Protein AF-A0A260AWU9-F1 (afdb_monomer)

Sequence (289 aa):
MPAGPSDSARSTTEAWESGDHWNIGDRAVWVAQTGHRLIEFEVTIASPDNGTVLSGSLSGGNEREPFELPGRFGNVRHTGSEQRYCLPCARSLHELRTQTRRWTDLHWGGWSPRAHRKHALLQASIEWQRVIGGFRGTFTRAADVPDWLRQVTAGALIRSYSDSLRVARIEEPIDWPTMFTDHPGDLRIVVDKSLDTDGDLWSRITKAYNAIGDSGIAAHLTVDLEVTADGELVLNPYAVGSAELDTTTDDPEYYLQLDPRHAALIDHVTATLSTGPLQPAGFWPVTSQ

Solvent-accessible surface area (backbone atoms only — not comparable to full-atom values): 16725 Å² total; per-residue (Å²): 136,82,81,75,89,70,93,68,94,75,95,65,84,52,72,53,61,40,54,88,67,52,52,69,69,40,54,26,31,40,53,46,75,59,76,63,39,80,45,73,41,49,29,29,33,64,34,50,93,69,24,26,27,26,51,57,58,88,73,93,54,96,72,57,63,75,45,70,39,87,73,39,34,72,49,40,32,55,50,79,43,100,88,60,73,50,63,69,34,48,49,50,53,50,48,51,53,48,51,37,47,51,50,24,47,64,54,60,58,60,36,36,74,58,13,55,50,49,39,53,53,47,54,71,23,39,55,75,44,84,52,93,96,47,42,30,19,26,58,40,95,84,29,98,62,58,71,65,60,38,59,79,35,50,61,38,27,29,73,58,92,60,77,58,54,50,61,25,35,33,77,50,79,56,67,54,67,58,51,50,67,77,42,72,81,78,58,50,76,46,68,62,66,92,52,33,83,82,76,50,53,68,60,53,53,46,49,34,36,48,35,37,40,75,62,74,43,65,41,29,47,32,33,33,36,30,36,40,52,87,36,48,69,30,40,28,76,54,28,40,33,39,82,79,49,61,90,84,54,104,53,95,69,47,52,59,62,42,44,60,79,41,57,71,56,48,54,51,52,32,54,54,47,72,73,46,75,82,72,97,76,78,90,78,79,84,74,87,126

Structure (mmCIF, N/CA/C/O backbone):
data_AF-A0A260AWU9-F1
#
_entry.id   AF-A0A260AWU9-F1
#
loop_
_atom_site.group_PDB
_atom_site.id
_atom_site.type_symbol
_atom_site.label_atom_id
_atom_site.label_alt_id
_atom_site.label_comp_id
_atom_site.label_asym_id
_atom_site.label_entity_id
_atom_site.label_seq_id
_atom_site.pdbx_PDB_ins_code
_atom_site.Cartn_x
_atom_site.Cartn_y
_atom_site.Cartn_z
_atom_site.occupancy
_atom_site.B_iso_or_equiv
_atom_site.auth_seq_id
_atom_site.auth_comp_id
_atom_site.auth_asym_id
_atom_site.auth_atom_id
_atom_site.pdbx_PDB_model_num
ATOM 1 N N . MET A 1 1 ? 30.823 3.809 12.201 1.00 26.22 1 MET A N 1
ATOM 2 C CA . MET A 1 1 ? 29.979 4.303 11.097 1.00 26.22 1 MET A CA 1
ATOM 3 C C . MET A 1 1 ? 30.882 4.606 9.913 1.00 26.22 1 MET A C 1
ATOM 5 O O . MET A 1 1 ? 31.765 5.439 10.086 1.00 26.22 1 MET A O 1
ATOM 9 N N . PRO A 1 2 ? 30.757 3.930 8.764 1.00 23.11 2 PRO A N 1
ATOM 10 C CA . PRO A 1 2 ? 31.323 4.433 7.525 1.00 23.11 2 PRO A CA 1
ATOM 11 C C . PRO A 1 2 ? 30.278 5.286 6.795 1.00 23.11 2 PRO A C 1
ATOM 13 O O . PRO A 1 2 ? 29.102 4.937 6.743 1.00 23.11 2 PRO A O 1
ATOM 16 N N . ALA A 1 3 ? 30.739 6.429 6.298 1.00 23.66 3 ALA A N 1
ATOM 17 C CA . ALA A 1 3 ? 29.968 7.443 5.598 1.00 23.66 3 ALA A CA 1
ATOM 18 C C . ALA A 1 3 ? 29.275 6.891 4.341 1.00 23.66 3 ALA A C 1
ATOM 20 O O . ALA A 1 3 ? 29.851 6.081 3.612 1.00 23.66 3 ALA A O 1
ATOM 21 N N . GLY A 1 4 ? 28.049 7.361 4.089 1.00 23.98 4 GLY A N 1
ATOM 22 C CA . GLY A 1 4 ? 27.370 7.166 2.810 1.00 23.98 4 GLY A CA 1
ATOM 23 C C . GLY A 1 4 ? 28.165 7.817 1.672 1.00 23.98 4 GLY A C 1
ATOM 24 O O . GLY A 1 4 ? 28.902 8.777 1.917 1.00 23.98 4 GLY A O 1
ATOM 25 N N . PRO A 1 5 ? 28.075 7.295 0.438 1.00 25.98 5 PRO A N 1
ATOM 26 C CA . PRO A 1 5 ? 28.794 7.881 -0.678 1.00 25.98 5 PRO A CA 1
ATOM 27 C C . PRO A 1 5 ? 28.235 9.279 -0.951 1.00 25.98 5 PRO A C 1
ATOM 29 O O . PRO A 1 5 ? 27.057 9.452 -1.248 1.00 25.98 5 PRO A O 1
ATOM 32 N N . SER A 1 6 ? 29.119 10.259 -0.794 1.00 28.12 6 SER A N 1
ATOM 33 C CA . SER A 1 6 ? 28.901 11.674 -1.040 1.00 28.12 6 SER A CA 1
ATOM 34 C C . SER A 1 6 ? 28.568 11.955 -2.500 1.00 28.12 6 SER A C 1
ATOM 36 O O . SER A 1 6 ? 29.221 11.413 -3.400 1.00 28.12 6 SER A O 1
ATOM 38 N N . ASP A 1 7 ? 27.654 12.904 -2.698 1.00 32.91 7 ASP A N 1
ATOM 39 C CA . ASP A 1 7 ? 27.463 13.651 -3.935 1.00 32.91 7 ASP A CA 1
ATOM 40 C C . ASP A 1 7 ? 28.801 13.992 -4.591 1.00 32.91 7 ASP A C 1
ATOM 42 O O . ASP A 1 7 ? 29.633 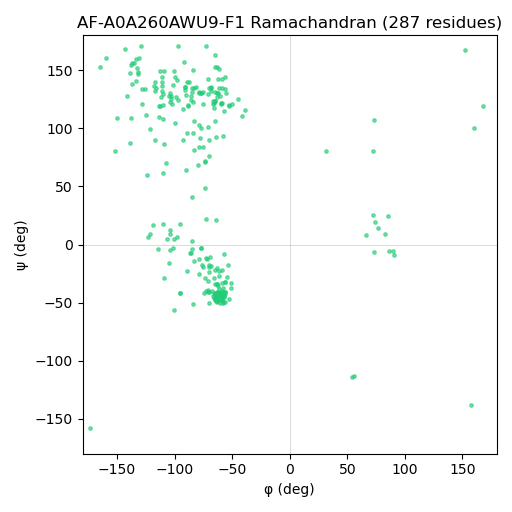14.730 -4.063 1.00 32.91 7 ASP A O 1
ATOM 46 N N . SER A 1 8 ? 29.005 13.427 -5.773 1.00 26.11 8 SER A N 1
ATOM 47 C CA . SER A 1 8 ? 30.024 13.860 -6.714 1.00 26.11 8 SER A CA 1
ATOM 48 C C . SER A 1 8 ? 29.299 14.153 -8.014 1.00 26.11 8 SER A C 1
ATOM 50 O O . SER A 1 8 ? 28.770 13.243 -8.652 1.00 26.11 8 SER A O 1
ATOM 52 N N . ALA A 1 9 ? 29.257 15.433 -8.373 1.00 33.09 9 ALA A N 1
ATOM 53 C CA . ALA A 1 9 ? 28.733 15.942 -9.630 1.00 33.09 9 ALA A CA 1
ATOM 54 C C . ALA A 1 9 ? 29.162 15.056 -10.816 1.00 33.09 9 ALA A C 1
ATOM 56 O O . ALA A 1 9 ? 30.335 15.011 -11.189 1.00 33.09 9 ALA A O 1
ATOM 57 N N . ARG A 1 10 ? 28.199 14.346 -11.412 1.00 27.00 10 ARG A N 1
ATOM 58 C CA . ARG A 1 10 ? 28.379 13.549 -12.628 1.00 27.00 10 ARG A CA 1
ATOM 59 C C . ARG A 1 10 ? 27.653 14.248 -13.774 1.00 27.00 10 ARG A C 1
ATOM 61 O O . ARG A 1 10 ? 26.508 13.938 -14.074 1.00 27.00 10 ARG A O 1
ATOM 68 N N . SER A 1 11 ? 28.316 15.195 -14.439 1.00 34.97 11 SER A N 1
ATOM 69 C CA . SER A 1 11 ? 27.914 15.562 -15.801 1.00 34.97 11 SER A CA 1
ATOM 70 C C . SER A 1 11 ? 28.454 14.496 -16.759 1.00 34.97 11 SER A C 1
ATOM 72 O O . SER A 1 11 ? 29.542 14.624 -17.318 1.00 34.97 11 SER A O 1
ATOM 74 N N . THR A 1 12 ? 27.722 13.398 -16.902 1.00 36.25 12 THR A N 1
ATOM 75 C CA . THR A 1 12 ? 27.932 12.426 -17.978 1.00 36.25 12 THR A CA 1
ATOM 76 C C . THR A 1 12 ? 26.557 12.010 -18.464 1.00 36.25 12 THR A C 1
ATOM 78 O O . THR A 1 12 ? 25.999 11.056 -17.932 1.00 36.25 12 THR A O 1
ATOM 81 N N . THR A 1 13 ? 25.990 12.757 -19.411 1.00 55.31 13 THR A N 1
ATOM 82 C CA . THR A 1 13 ? 24.792 12.336 -20.146 1.00 55.31 13 THR A CA 1
ATOM 83 C C . THR A 1 13 ? 25.060 10.925 -20.659 1.00 55.31 13 THR A C 1
ATOM 85 O O . THR A 1 13 ? 26.092 10.680 -21.297 1.00 55.31 13 THR A O 1
ATOM 88 N N . GLU A 1 14 ? 24.228 9.969 -20.270 1.00 69.44 14 GLU A N 1
ATOM 89 C CA . GLU A 1 14 ? 24.483 8.565 -20.571 1.00 69.44 14 GLU A CA 1
ATOM 90 C C . GLU A 1 14 ? 24.424 8.348 -22.093 1.00 69.44 14 GLU A C 1
ATOM 92 O O . GLU A 1 14 ? 23.765 9.094 -22.815 1.00 69.44 14 GLU A O 1
ATOM 97 N N . ALA A 1 15 ? 25.133 7.345 -22.629 1.00 64.06 15 ALA A N 1
ATOM 98 C CA . ALA A 1 15 ? 25.322 7.226 -24.083 1.00 64.06 15 ALA A CA 1
ATOM 99 C C . ALA A 1 15 ? 23.998 7.172 -24.875 1.00 64.06 15 ALA A C 1
ATOM 101 O O . ALA A 1 15 ? 23.940 7.686 -25.984 1.00 64.06 15 ALA A O 1
ATOM 102 N N . TRP A 1 16 ? 22.944 6.598 -24.291 1.00 74.25 16 TRP A N 1
ATOM 103 C CA . TRP A 1 16 ? 21.592 6.488 -24.855 1.00 74.25 16 TRP A CA 1
ATOM 104 C C . TRP A 1 16 ? 20.749 7.763 -24.754 1.00 74.25 16 TRP A C 1
ATOM 106 O O . TRP A 1 16 ? 19.703 7.841 -25.390 1.00 74.25 16 TRP A O 1
ATOM 116 N N . GLU A 1 17 ? 21.167 8.760 -23.982 1.00 71.00 17 GLU A N 1
ATOM 117 C CA . GLU A 1 17 ? 20.478 10.052 -23.892 1.00 71.00 17 GLU A CA 1
ATOM 118 C C . GLU A 1 17 ? 20.887 11.002 -25.026 1.00 71.00 17 GLU A C 1
ATOM 120 O O . GLU A 1 17 ? 20.209 11.996 -25.287 1.00 71.00 17 GLU A O 1
ATOM 125 N N . SER A 1 18 ? 21.974 10.683 -25.735 1.00 71.25 18 SER A N 1
ATOM 126 C CA . SER A 1 18 ? 22.392 11.415 -26.928 1.00 71.25 18 SER A CA 1
ATOM 127 C C . SER A 1 18 ? 21.541 11.029 -28.141 1.00 71.25 18 SER A C 1
ATOM 129 O O . SER A 1 18 ? 21.405 9.847 -28.458 1.00 71.25 18 SER A O 1
ATOM 131 N N . GLY A 1 19 ? 21.016 12.023 -28.865 1.00 65.56 19 GLY A N 1
ATOM 132 C CA . GLY A 1 19 ? 20.285 11.802 -30.121 1.00 65.56 19 GLY A CA 1
ATOM 133 C C . GLY A 1 19 ? 21.127 11.080 -31.181 1.00 65.56 19 GLY A C 1
ATOM 134 O O . GLY A 1 19 ? 20.613 10.213 -31.880 1.00 65.56 19 GLY A O 1
ATOM 135 N N . ASP A 1 20 ? 22.439 11.332 -31.201 1.00 77.56 20 ASP A N 1
ATOM 136 C CA . ASP A 1 20 ? 23.393 10.716 -32.137 1.00 77.56 20 ASP A CA 1
ATOM 137 C C . ASP A 1 20 ? 23.626 9.218 -31.874 1.00 77.56 20 ASP A C 1
ATOM 139 O O . ASP A 1 20 ? 24.258 8.519 -32.669 1.00 77.56 20 ASP A O 1
ATOM 143 N N . HIS A 1 21 ? 23.137 8.705 -30.741 1.00 81.81 21 HIS A N 1
ATOM 144 C CA . HIS A 1 21 ? 23.213 7.288 -30.406 1.00 81.81 21 HIS A CA 1
ATOM 145 C C . HIS A 1 21 ? 22.211 6.435 -31.191 1.00 81.81 21 HIS A C 1
ATOM 147 O O . HIS A 1 21 ? 22.387 5.219 -31.293 1.00 81.81 21 HIS A O 1
ATOM 153 N N . TRP A 1 22 ? 21.170 7.060 -31.742 1.00 85.81 22 TRP A N 1
ATOM 154 C CA . TRP A 1 22 ? 20.017 6.381 -32.315 1.00 85.81 22 TRP A CA 1
ATOM 155 C C . TRP A 1 22 ? 19.874 6.676 -33.799 1.00 85.81 22 TRP A C 1
ATOM 157 O O . TRP A 1 22 ? 19.949 7.819 -34.236 1.00 85.81 22 TRP A O 1
ATOM 167 N N . ASN A 1 23 ? 19.588 5.638 -34.580 1.00 87.25 23 ASN A N 1
ATOM 168 C CA . ASN A 1 23 ? 19.182 5.782 -35.972 1.00 87.25 23 ASN A CA 1
ATOM 169 C C . ASN A 1 23 ? 17.730 5.345 -36.145 1.00 87.25 23 ASN A C 1
ATOM 171 O O . ASN A 1 23 ? 17.254 4.431 -35.470 1.00 87.25 23 ASN A O 1
ATOM 175 N N . ILE A 1 24 ? 17.039 5.961 -37.104 1.00 88.00 24 ILE A N 1
ATOM 176 C CA . ILE A 1 24 ? 15.727 5.485 -37.550 1.00 88.00 24 ILE A CA 1
ATOM 177 C C . ILE A 1 24 ? 15.855 4.014 -37.971 1.00 88.00 24 ILE A C 1
ATOM 179 O O . ILE A 1 24 ? 16.741 3.654 -38.747 1.00 88.00 24 ILE A O 1
ATOM 183 N N . GLY A 1 25 ? 14.963 3.168 -37.459 1.00 84.50 25 GLY A N 1
ATOM 184 C CA . GLY A 1 25 ? 14.950 1.729 -37.711 1.00 84.50 25 GLY A CA 1
ATOM 185 C C . GLY A 1 25 ? 15.767 0.890 -36.725 1.00 84.50 25 GLY A C 1
ATOM 186 O O . GLY A 1 25 ? 15.686 -0.339 -36.793 1.00 84.50 25 GLY A O 1
ATOM 187 N N . ASP A 1 26 ? 16.507 1.503 -35.794 1.00 85.75 26 ASP A N 1
ATOM 188 C CA . ASP A 1 26 ? 17.221 0.757 -34.755 1.00 85.75 26 ASP A CA 1
ATOM 189 C C . ASP A 1 26 ? 16.239 -0.072 -33.912 1.00 85.75 26 ASP A C 1
ATOM 191 O O . ASP A 1 26 ? 15.191 0.414 -33.478 1.00 85.75 26 ASP A O 1
ATOM 195 N N . ARG A 1 27 ? 16.594 -1.339 -33.665 1.00 86.19 27 ARG A N 1
ATOM 196 C CA . ARG A 1 27 ? 15.865 -2.223 -32.748 1.00 86.19 27 ARG A CA 1
ATOM 197 C C . ARG A 1 27 ? 16.360 -2.034 -31.323 1.00 86.19 27 ARG A C 1
ATOM 199 O O . ARG A 1 27 ? 17.560 -2.131 -31.046 1.00 86.19 27 ARG A O 1
ATOM 206 N N . ALA A 1 28 ? 15.424 -1.802 -30.419 1.00 86.31 28 ALA A N 1
ATOM 207 C CA . ALA A 1 28 ? 15.705 -1.533 -29.025 1.00 86.31 28 ALA A CA 1
ATOM 208 C C . ALA A 1 28 ? 14.655 -2.169 -28.111 1.00 86.31 28 ALA A C 1
ATOM 210 O O . ALA A 1 28 ? 13.616 -2.652 -28.557 1.00 86.31 28 ALA A O 1
ATOM 211 N N . VAL A 1 29 ? 14.953 -2.177 -26.820 1.00 86.06 29 VAL A N 1
ATOM 212 C CA . VAL A 1 29 ? 13.987 -2.435 -25.758 1.00 86.06 29 VAL A CA 1
ATOM 213 C C . VAL A 1 29 ? 13.751 -1.142 -25.005 1.00 86.06 29 VAL A C 1
ATOM 215 O O . VAL A 1 29 ? 14.701 -0.479 -24.583 1.00 86.06 29 VAL A O 1
ATOM 218 N N . TRP A 1 30 ? 12.483 -0.790 -24.839 1.00 84.81 30 TRP A N 1
ATOM 219 C CA . TRP A 1 30 ? 12.062 0.174 -23.840 1.00 84.81 30 TRP A CA 1
ATOM 220 C C . TRP A 1 30 ? 11.858 -0.562 -22.520 1.00 84.81 30 TRP A C 1
ATOM 222 O O . TRP A 1 30 ? 11.134 -1.556 -22.446 1.00 84.81 30 TRP A O 1
ATOM 232 N N . VAL A 1 31 ? 12.542 -0.090 -21.489 1.00 81.19 31 VAL A N 1
ATOM 233 C CA . VAL A 1 31 ? 12.583 -0.720 -20.179 1.00 81.19 31 VAL A CA 1
ATOM 234 C C . VAL A 1 31 ? 11.670 0.045 -19.230 1.00 81.19 31 VAL A C 1
ATOM 236 O O . VAL A 1 31 ? 11.873 1.230 -18.981 1.00 81.19 31 VAL A O 1
ATOM 239 N N . ALA A 1 32 ? 10.679 -0.639 -18.670 1.00 74.56 32 ALA A N 1
ATOM 240 C CA . ALA A 1 32 ? 9.849 -0.116 -17.597 1.00 74.56 32 ALA A CA 1
ATOM 241 C C . ALA A 1 32 ? 10.130 -0.906 -16.319 1.00 74.56 32 ALA A C 1
ATOM 243 O O . ALA A 1 32 ? 9.912 -2.119 -16.265 1.00 74.56 32 ALA A O 1
ATOM 244 N N . GLN A 1 33 ? 10.604 -0.225 -15.279 1.00 65.69 33 GLN A N 1
ATOM 245 C CA . GLN A 1 33 ? 10.699 -0.824 -13.955 1.00 65.69 33 GLN A CA 1
ATOM 246 C C . GLN A 1 33 ? 9.380 -0.600 -13.212 1.00 65.69 33 GLN A C 1
ATOM 248 O O . GLN A 1 33 ? 8.966 0.532 -12.984 1.00 65.69 33 GLN A O 1
ATOM 253 N N . THR A 1 34 ? 8.714 -1.692 -12.848 1.00 60.56 34 THR A N 1
ATOM 254 C CA . THR A 1 34 ? 7.493 -1.684 -12.031 1.00 60.56 34 THR A CA 1
ATOM 255 C C . THR A 1 34 ? 7.798 -2.415 -10.735 1.00 60.56 34 THR A C 1
ATOM 257 O O . THR A 1 34 ? 7.719 -3.644 -10.654 1.00 60.56 34 THR A O 1
ATOM 260 N N . GLY A 1 35 ? 8.257 -1.655 -9.744 1.00 61.06 35 GLY A N 1
ATOM 261 C CA . GLY A 1 35 ? 8.707 -2.204 -8.473 1.00 61.06 35 GLY A CA 1
ATOM 262 C C . GLY A 1 35 ? 9.803 -3.259 -8.635 1.00 61.06 35 GLY A C 1
ATOM 263 O O . GLY A 1 35 ? 10.899 -2.980 -9.131 1.00 61.06 35 GLY A O 1
ATOM 264 N N . HIS A 1 36 ? 9.461 -4.506 -8.300 1.00 59.69 36 HIS A N 1
ATOM 265 C CA . HIS A 1 36 ? 10.331 -5.685 -8.393 1.00 59.69 36 HIS A CA 1
ATOM 266 C C . HIS A 1 36 ? 10.508 -6.261 -9.806 1.00 59.69 36 HIS A C 1
ATOM 268 O O . HIS A 1 36 ? 11.221 -7.250 -9.980 1.00 59.69 36 HIS A O 1
ATOM 274 N N . ARG A 1 37 ? 9.840 -5.716 -10.828 1.00 62.25 37 ARG A N 1
ATOM 275 C CA . ARG A 1 37 ? 9.895 -6.263 -12.189 1.00 62.25 37 ARG A CA 1
ATOM 276 C C . ARG A 1 37 ? 10.519 -5.289 -13.161 1.00 62.25 37 ARG A C 1
ATOM 278 O O . ARG A 1 37 ? 10.142 -4.124 -13.227 1.00 62.25 37 ARG A O 1
ATOM 285 N N . LEU A 1 38 ? 11.409 -5.830 -13.980 1.00 76.06 38 LEU A N 1
ATOM 286 C CA . LEU A 1 38 ? 11.852 -5.200 -15.207 1.00 76.06 38 LEU A CA 1
ATOM 287 C C . LEU A 1 38 ? 10.957 -5.723 -16.328 1.00 76.06 38 LEU A C 1
ATOM 289 O O . LEU A 1 38 ? 10.930 -6.929 -16.582 1.00 76.06 38 LEU A O 1
ATOM 293 N N . ILE A 1 39 ? 10.200 -4.837 -16.960 1.00 77.06 39 ILE A N 1
ATOM 294 C CA . ILE A 1 39 ? 9.414 -5.148 -18.148 1.00 77.06 39 ILE A CA 1
ATOM 295 C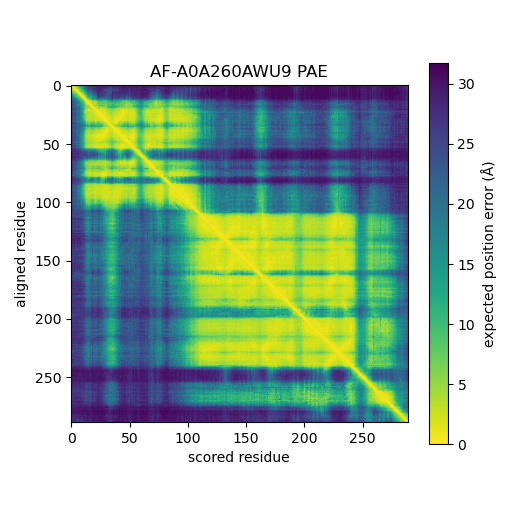 C . ILE A 1 39 ? 10.167 -4.570 -19.340 1.00 77.06 39 ILE A C 1
ATOM 297 O O . ILE A 1 39 ? 10.550 -3.403 -19.335 1.00 77.06 39 ILE A O 1
ATOM 301 N N . GLU A 1 40 ? 10.398 -5.399 -20.349 1.00 83.69 40 GLU A N 1
ATOM 302 C CA . GLU A 1 40 ? 11.085 -5.007 -21.574 1.00 83.69 40 GLU A CA 1
ATOM 303 C C . GLU A 1 40 ? 10.088 -5.073 -22.729 1.00 83.69 40 GLU A C 1
ATOM 305 O O . GLU A 1 40 ? 9.533 -6.133 -23.021 1.00 83.69 40 GLU A O 1
ATOM 310 N N . PHE A 1 41 ? 9.854 -3.936 -23.376 1.00 80.81 41 PHE A N 1
ATOM 311 C CA . PHE A 1 41 ? 9.021 -3.830 -24.566 1.00 80.81 41 PHE A CA 1
ATOM 312 C C . PHE A 1 41 ? 9.919 -3.688 -25.784 1.00 80.81 41 PHE A C 1
ATOM 314 O O . PHE A 1 41 ? 10.717 -2.754 -25.854 1.00 80.81 41 PHE A O 1
ATOM 321 N N . GLU A 1 42 ? 9.792 -4.584 -26.760 1.00 85.81 42 GLU A N 1
ATOM 322 C CA . GLU A 1 42 ? 10.491 -4.403 -28.029 1.00 85.81 42 GLU A CA 1
ATOM 323 C C . GLU A 1 42 ? 9.953 -3.166 -28.747 1.00 85.81 42 GLU A C 1
ATOM 325 O O . GLU A 1 42 ? 8.742 -2.988 -28.905 1.00 85.81 42 GLU A O 1
ATOM 330 N N . VAL A 1 43 ? 10.862 -2.310 -29.199 1.00 84.50 43 VAL A N 1
ATOM 331 C CA . VAL A 1 43 ? 10.541 -1.087 -29.928 1.00 84.50 43 VAL A CA 1
ATOM 332 C C . VAL A 1 43 ? 11.481 -0.906 -31.115 1.00 84.50 43 VAL A C 1
ATOM 334 O O . VAL A 1 43 ? 12.594 -1.434 -31.161 1.00 84.50 43 VAL A O 1
ATOM 337 N N . THR A 1 44 ? 11.025 -0.158 -32.114 1.00 88.12 44 THR A N 1
ATOM 338 C CA . THR A 1 44 ? 11.862 0.310 -33.226 1.00 88.12 44 THR A CA 1
ATOM 339 C C . THR A 1 44 ? 11.907 1.830 -33.208 1.00 88.12 44 THR A C 1
ATOM 341 O O . THR A 1 44 ? 10.857 2.459 -33.110 1.00 88.12 44 THR A O 1
ATOM 344 N N . ILE A 1 45 ? 13.088 2.433 -33.314 1.00 86.94 45 ILE A N 1
ATOM 345 C CA . ILE A 1 45 ? 13.217 3.895 -33.319 1.00 86.94 45 ILE A CA 1
ATOM 346 C C . ILE A 1 45 ? 12.569 4.468 -34.585 1.00 86.94 45 ILE A C 1
ATOM 348 O O . ILE A 1 45 ? 12.962 4.118 -35.697 1.00 86.94 45 ILE A O 1
ATOM 352 N N . ALA A 1 46 ? 11.576 5.343 -34.420 1.00 87.12 46 ALA A N 1
ATOM 353 C CA . ALA A 1 46 ? 10.880 6.005 -35.524 1.00 87.12 46 ALA A CA 1
ATOM 354 C C . ALA A 1 46 ? 11.475 7.387 -35.811 1.00 87.12 46 ALA A C 1
ATOM 356 O O . ALA A 1 46 ? 11.659 7.752 -36.969 1.00 87.12 46 ALA A O 1
ATOM 357 N N . SER A 1 47 ? 11.786 8.143 -34.755 1.00 87.00 47 SER A N 1
ATOM 358 C CA . SER A 1 47 ? 12.373 9.479 -34.850 1.00 87.00 47 SER A CA 1
ATOM 359 C C . SER A 1 47 ? 13.249 9.764 -33.622 1.00 87.00 47 SER A C 1
ATOM 361 O O . SER A 1 47 ? 12.720 9.935 -32.518 1.00 87.00 47 SER A O 1
ATOM 363 N N . PRO A 1 48 ? 14.585 9.805 -33.790 1.00 83.56 48 PRO A N 1
ATOM 364 C CA . PRO A 1 48 ? 15.523 10.151 -32.726 1.00 83.56 48 PRO A CA 1
ATOM 365 C C . PRO A 1 48 ? 15.288 11.534 -32.104 1.00 83.56 48 PRO A C 1
ATOM 367 O O . PRO A 1 48 ? 15.389 11.696 -30.888 1.00 83.56 48 PRO A O 1
ATOM 370 N N . ASP A 1 49 ? 14.915 12.520 -32.921 1.00 81.56 49 ASP A N 1
ATOM 371 C CA . ASP A 1 49 ? 14.885 13.938 -32.531 1.00 81.56 49 ASP A CA 1
ATOM 372 C C . ASP A 1 49 ? 13.852 14.260 -31.450 1.00 81.56 49 ASP A C 1
ATOM 374 O O . ASP A 1 49 ? 14.041 15.184 -30.652 1.00 81.56 49 ASP A O 1
ATOM 378 N N . ASN A 1 50 ? 12.769 13.487 -31.410 1.00 80.38 50 ASN A N 1
ATOM 379 C CA . ASN A 1 50 ? 11.660 13.650 -30.477 1.00 80.38 50 ASN A CA 1
ATOM 380 C C . ASN A 1 50 ? 11.385 12.388 -29.645 1.00 80.38 50 ASN A C 1
ATOM 382 O O . ASN A 1 50 ? 10.418 12.367 -28.902 1.00 80.38 50 ASN A O 1
ATOM 386 N N . GLY A 1 51 ? 12.213 11.341 -29.733 1.00 77.88 51 GLY A N 1
ATOM 387 C CA . GLY A 1 51 ? 12.020 10.133 -28.923 1.00 77.88 51 GLY A CA 1
ATOM 388 C C . GLY A 1 51 ? 10.831 9.262 -29.346 1.00 77.88 51 GLY A C 1
ATOM 389 O O . GLY A 1 51 ? 10.285 8.535 -28.515 1.00 77.88 51 GLY A O 1
ATOM 390 N N . THR A 1 52 ? 10.411 9.323 -30.615 1.00 85.19 52 THR A N 1
ATOM 391 C CA . THR A 1 52 ? 9.295 8.504 -31.119 1.00 85.19 52 THR A CA 1
ATOM 392 C C . THR A 1 52 ? 9.760 7.094 -31.452 1.00 85.19 52 THR A C 1
ATOM 394 O O . THR A 1 52 ? 10.772 6.901 -32.139 1.00 85.19 52 THR A O 1
ATOM 397 N N . VAL A 1 53 ? 8.974 6.100 -31.045 1.00 85.06 53 VAL A N 1
ATOM 398 C CA . VAL A 1 53 ? 9.217 4.685 -31.333 1.00 85.06 53 VAL A CA 1
ATOM 399 C C . VAL A 1 53 ? 7.965 3.990 -31.868 1.00 85.06 53 VAL A C 1
ATOM 401 O O . VAL A 1 53 ? 6.844 4.451 -31.687 1.00 85.06 53 VAL A O 1
ATOM 404 N N . LEU A 1 54 ? 8.168 2.856 -32.532 1.00 84.56 54 LEU A N 1
ATOM 405 C CA . LEU A 1 54 ? 7.133 1.929 -32.978 1.00 84.56 54 LEU A CA 1
ATOM 406 C C . LEU A 1 54 ? 7.111 0.723 -32.031 1.00 84.56 54 LEU A C 1
ATOM 408 O O . LEU A 1 54 ? 8.147 0.075 -31.860 1.00 84.56 54 LEU A O 1
ATOM 412 N N . SER A 1 55 ? 5.956 0.391 -31.448 1.00 73.00 55 SER A N 1
ATOM 413 C CA . SER A 1 55 ? 5.819 -0.793 -30.583 1.00 73.00 55 SER A CA 1
ATOM 414 C C . SER A 1 55 ? 5.955 -2.100 -31.376 1.00 73.00 55 SER A C 1
ATOM 416 O O . SER A 1 55 ? 5.367 -2.267 -32.450 1.00 73.00 55 SER A O 1
ATOM 418 N N . GLY A 1 56 ? 6.710 -3.058 -30.841 1.00 60.03 56 GLY A N 1
ATOM 419 C CA . GLY A 1 56 ? 6.706 -4.447 -31.282 1.00 60.03 56 GLY A CA 1
ATOM 420 C C . GLY A 1 56 ? 5.486 -5.177 -30.726 1.00 60.03 56 GLY A C 1
ATOM 421 O O . GLY A 1 56 ? 5.547 -5.702 -29.625 1.00 60.03 56 GLY A O 1
ATOM 422 N N . SER A 1 57 ? 4.386 -5.182 -31.489 1.00 50.91 57 SER A N 1
ATOM 423 C CA . SER A 1 57 ? 3.157 -5.972 -31.282 1.00 50.91 57 SER A CA 1
ATOM 424 C C . SER A 1 57 ? 2.816 -6.268 -29.812 1.00 50.91 57 SER A C 1
ATOM 426 O O . SER A 1 57 ? 3.013 -7.372 -29.301 1.00 50.91 57 SER A O 1
ATOM 428 N N . LEU A 1 58 ? 2.224 -5.286 -29.134 1.00 44.88 58 LEU A N 1
ATOM 429 C CA . LEU A 1 58 ? 1.419 -5.553 -27.949 1.00 44.88 58 LEU A CA 1
ATOM 430 C C . LEU A 1 58 ? 0.135 -6.262 -28.413 1.00 44.88 58 LEU A C 1
ATOM 432 O O . LEU A 1 58 ? -0.866 -5.626 -28.710 1.00 44.88 58 LEU A O 1
ATOM 436 N N . SER A 1 59 ? 0.166 -7.594 -28.471 1.00 36.03 59 SER A N 1
ATOM 437 C CA . SER A 1 59 ? -1.004 -8.459 -28.708 1.00 36.03 59 SER A CA 1
ATOM 438 C C . SER A 1 59 ? -1.574 -8.445 -30.140 1.00 36.03 59 SER A C 1
ATOM 440 O O . SER A 1 59 ? -2.605 -7.843 -30.411 1.00 36.03 59 SER A O 1
ATOM 442 N N . GLY A 1 60 ? -0.959 -9.195 -31.062 1.00 33.97 60 GLY A N 1
ATOM 443 C CA . GLY A 1 60 ? -1.659 -9.795 -32.216 1.00 33.97 60 GLY A CA 1
ATOM 444 C C . GLY A 1 60 ? -2.235 -8.861 -33.294 1.00 33.97 60 GLY A C 1
ATOM 445 O O . GLY A 1 60 ? -2.937 -9.345 -34.179 1.00 33.97 60 GLY A O 1
ATOM 446 N N . GLY A 1 61 ? -1.949 -7.558 -33.251 1.00 36.22 61 GLY A N 1
ATOM 447 C CA . GLY A 1 61 ? -2.298 -6.585 -34.292 1.00 36.22 61 GLY A CA 1
ATOM 448 C C . GLY A 1 61 ? -1.121 -6.275 -35.224 1.00 36.22 61 GLY A C 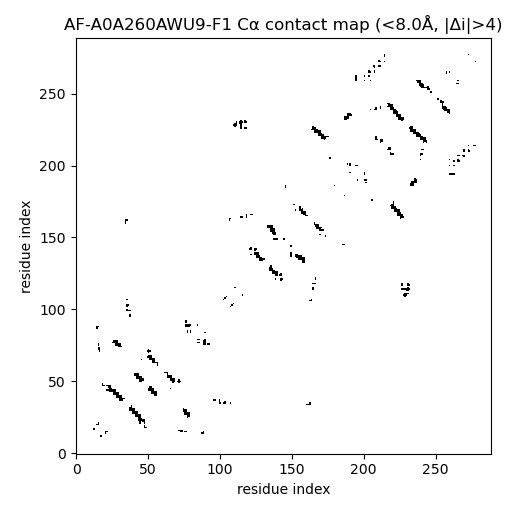1
ATOM 449 O O . GLY A 1 61 ? 0.031 -6.226 -34.787 1.00 36.22 61 GLY A O 1
ATOM 450 N N . ASN A 1 62 ? -1.420 -6.058 -36.510 1.00 43.94 62 ASN A N 1
ATOM 451 C CA . ASN A 1 62 ? -0.447 -5.786 -37.580 1.00 43.94 62 ASN A CA 1
ATOM 452 C C . ASN A 1 62 ? -0.030 -4.308 -37.701 1.00 43.94 62 ASN A C 1
ATOM 454 O O . ASN A 1 62 ? 0.747 -3.974 -38.593 1.00 43.94 62 ASN A O 1
ATOM 458 N N . GLU A 1 63 ? -0.509 -3.423 -36.827 1.00 49.41 63 GLU A N 1
ATOM 459 C CA . GLU A 1 63 ? -0.211 -1.993 -36.909 1.00 49.41 63 GLU A CA 1
ATOM 460 C C . GLU A 1 63 ? 0.701 -1.573 -35.757 1.00 49.41 63 GLU A C 1
ATOM 462 O O . GLU A 1 63 ? 0.398 -1.758 -34.579 1.00 49.41 63 GLU A O 1
ATOM 467 N N . ARG A 1 64 ? 1.879 -1.056 -36.121 1.00 66.94 64 ARG A N 1
ATOM 468 C CA . ARG A 1 64 ? 2.838 -0.466 -35.190 1.00 66.94 64 ARG A CA 1
ATOM 469 C C . ARG A 1 64 ? 2.561 1.027 -35.128 1.00 66.94 64 ARG A C 1
ATOM 471 O O . ARG A 1 64 ? 3.099 1.776 -35.941 1.00 66.94 64 ARG A O 1
ATOM 478 N N . GLU A 1 65 ? 1.699 1.455 -34.217 1.00 68.88 65 GLU A N 1
ATOM 479 C CA . GLU A 1 65 ? 1.462 2.887 -34.048 1.00 68.88 65 GLU A CA 1
ATOM 480 C C . GLU A 1 65 ? 2.713 3.572 -33.466 1.00 68.88 65 GLU A C 1
ATOM 482 O O . GLU A 1 65 ? 3.343 3.034 -32.543 1.00 68.88 65 GLU A O 1
ATOM 487 N N . PRO A 1 66 ? 3.119 4.729 -34.022 1.00 79.81 66 PRO A N 1
ATOM 488 C CA . PRO A 1 66 ? 4.167 5.549 -33.442 1.00 79.81 66 PRO A CA 1
ATOM 489 C C . PRO A 1 66 ? 3.677 6.205 -32.155 1.00 79.81 66 PRO A C 1
ATOM 491 O O . PRO A 1 66 ? 2.596 6.787 -32.118 1.00 79.81 66 PRO A O 1
ATOM 494 N N . PHE A 1 67 ? 4.502 6.158 -31.114 1.00 80.00 67 PHE A N 1
ATOM 495 C CA . PHE A 1 67 ? 4.252 6.876 -29.870 1.00 80.00 67 PHE A CA 1
ATOM 496 C C . PHE A 1 67 ? 5.540 7.504 -29.338 1.00 80.00 67 PHE A C 1
ATOM 498 O O . PHE A 1 67 ? 6.642 6.989 -29.548 1.00 80.00 67 PHE A O 1
ATOM 505 N N . GLU A 1 68 ? 5.395 8.649 -28.678 1.00 80.56 68 GLU A N 1
ATOM 506 C CA . GLU A 1 68 ? 6.496 9.376 -28.052 1.00 80.56 68 GLU A CA 1
ATOM 507 C C . GLU A 1 68 ? 6.766 8.816 -26.653 1.00 80.56 68 GLU A C 1
ATOM 509 O O . GLU A 1 68 ? 5.842 8.621 -25.858 1.00 80.56 68 GLU A O 1
ATOM 514 N N . LEU A 1 69 ? 8.034 8.529 -26.353 1.00 73.19 69 LEU A N 1
ATOM 515 C CA . LEU A 1 69 ? 8.419 8.003 -25.049 1.00 73.19 69 LEU A CA 1
ATOM 516 C C . LEU A 1 69 ? 8.601 9.121 -24.012 1.00 73.19 69 LEU A C 1
ATOM 518 O O . LEU A 1 69 ? 9.315 10.096 -24.275 1.00 73.19 69 LEU A O 1
ATOM 522 N N . PRO A 1 70 ? 8.057 8.961 -22.791 1.00 65.06 70 PRO A N 1
ATOM 523 C CA . PRO A 1 70 ? 8.343 9.878 -21.697 1.00 65.06 70 PRO A CA 1
ATOM 524 C C . PRO A 1 70 ? 9.838 9.829 -21.352 1.00 65.06 70 PRO A C 1
ATOM 526 O O . PRO A 1 70 ? 10.406 8.758 -21.134 1.00 65.06 70 PRO A O 1
ATOM 529 N N . GLY A 1 71 ? 10.489 10.996 -21.326 1.00 66.25 71 GLY A N 1
ATOM 530 C CA . GLY A 1 71 ? 11.939 11.096 -21.112 1.00 66.25 71 GLY A CA 1
ATOM 531 C C . GLY A 1 71 ? 12.787 10.672 -22.321 1.00 66.25 71 GLY A C 1
ATOM 532 O O . GLY A 1 71 ? 13.970 10.361 -22.158 1.00 66.25 71 GLY A O 1
ATOM 533 N N . ARG A 1 72 ? 12.205 10.650 -23.532 1.00 78.31 72 ARG A N 1
ATOM 534 C CA . ARG A 1 72 ? 12.857 10.222 -24.782 1.00 78.31 72 ARG A CA 1
ATOM 535 C C . ARG A 1 72 ? 13.467 8.820 -24.642 1.00 78.31 72 ARG A C 1
ATOM 537 O O . ARG A 1 72 ? 12.754 7.838 -24.472 1.00 78.31 72 ARG A O 1
ATOM 544 N N . PHE A 1 73 ? 14.793 8.719 -24.705 1.00 75.75 73 PHE A N 1
ATOM 545 C CA . PHE A 1 73 ? 15.528 7.457 -24.717 1.00 75.75 73 PHE A CA 1
ATOM 546 C C . PHE A 1 73 ? 16.208 7.111 -23.390 1.00 75.75 73 PHE A C 1
ATOM 548 O O . PHE A 1 73 ? 16.939 6.121 -23.333 1.00 75.75 73 PHE A O 1
ATOM 555 N N . GLY A 1 74 ? 15.935 7.850 -22.305 1.00 72.69 74 GLY A N 1
ATOM 556 C CA . GLY A 1 74 ? 16.520 7.578 -20.981 1.00 72.69 74 GLY A CA 1
ATOM 557 C C . GLY A 1 74 ? 16.363 6.116 -20.537 1.00 72.69 74 GLY A C 1
ATOM 558 O O . GLY A 1 74 ? 17.284 5.521 -19.977 1.00 72.69 74 GLY A O 1
ATOM 559 N N . ASN A 1 75 ? 15.259 5.475 -20.935 1.00 77.88 75 ASN A N 1
ATOM 560 C CA . ASN A 1 75 ? 14.935 4.080 -20.621 1.00 77.88 75 ASN A CA 1
ATOM 561 C C . ASN A 1 75 ? 14.994 3.122 -21.827 1.00 77.88 75 ASN A C 1
ATOM 563 O O . ASN A 1 75 ? 14.416 2.038 -21.783 1.00 77.88 75 ASN A O 1
ATOM 567 N N . VAL A 1 76 ? 15.649 3.505 -22.925 1.00 84.06 76 VAL A N 1
ATOM 568 C CA . VAL A 1 76 ? 15.726 2.691 -24.150 1.00 84.06 76 VAL A CA 1
ATOM 569 C C . VAL A 1 76 ? 17.142 2.175 -24.361 1.00 84.06 76 VAL A C 1
ATOM 571 O O . VAL A 1 76 ? 18.112 2.907 -24.170 1.00 84.06 76 VAL A O 1
ATOM 574 N N . ARG A 1 77 ? 17.291 0.901 -24.736 1.00 88.38 77 ARG A N 1
ATOM 575 C CA . ARG A 1 77 ? 18.599 0.260 -24.962 1.00 88.38 77 ARG A CA 1
ATOM 576 C C . ARG A 1 77 ? 18.561 -0.599 -26.220 1.00 88.38 77 ARG A C 1
ATOM 578 O O . ARG A 1 77 ? 17.592 -1.325 -26.422 1.00 88.38 77 ARG A O 1
ATOM 585 N N . HIS A 1 78 ? 19.603 -0.569 -27.055 1.00 87.88 78 HIS A N 1
ATOM 586 C CA . HIS A 1 78 ? 19.680 -1.468 -28.216 1.00 87.88 78 HIS A CA 1
ATOM 587 C C . HIS A 1 78 ? 19.571 -2.931 -27.786 1.00 87.88 78 HIS A C 1
ATOM 589 O O . HIS A 1 78 ? 20.268 -3.382 -26.873 1.00 87.88 78 HIS A O 1
ATOM 595 N N . THR A 1 79 ? 18.745 -3.693 -28.498 1.00 73.31 79 THR A N 1
ATOM 596 C CA . THR A 1 79 ? 18.758 -5.152 -28.394 1.00 73.31 79 THR A CA 1
ATOM 597 C C . THR A 1 79 ? 19.978 -5.646 -29.146 1.00 73.31 79 THR A C 1
ATOM 599 O O . THR A 1 79 ? 20.102 -5.366 -30.340 1.00 73.31 79 THR A O 1
ATOM 602 N N . GLY A 1 80 ? 20.886 -6.350 -28.466 1.00 62.62 80 GLY A N 1
ATOM 603 C CA . GLY A 1 80 ? 22.067 -6.937 -29.092 1.00 62.62 80 GLY A CA 1
ATOM 604 C C . GLY A 1 80 ? 21.663 -7.885 -30.219 1.00 62.62 80 GLY A C 1
ATOM 605 O O . GLY A 1 80 ? 21.380 -9.051 -29.978 1.00 62.62 80 GLY A O 1
ATOM 606 N N . SER A 1 81 ? 21.614 -7.370 -31.442 1.00 54.66 81 SER A N 1
ATOM 607 C CA . SER A 1 81 ? 21.492 -8.152 -32.664 1.00 54.66 81 SER A CA 1
ATOM 608 C C . SER A 1 81 ? 22.823 -8.084 -33.402 1.00 54.66 81 SER A C 1
ATOM 610 O O . SER A 1 81 ? 23.570 -7.107 -33.286 1.00 54.66 81 SER A O 1
ATOM 612 N N . GLU A 1 82 ? 23.134 -9.158 -34.121 1.00 53.50 82 GLU A N 1
ATOM 613 C CA . GLU A 1 82 ? 24.465 -9.542 -34.614 1.00 53.50 82 GLU A CA 1
ATOM 614 C C . GLU A 1 82 ? 25.177 -8.502 -35.502 1.00 53.50 82 GLU A C 1
ATOM 616 O O . GLU A 1 82 ? 26.356 -8.657 -35.799 1.00 53.50 82 GLU A O 1
ATOM 621 N N . GLN A 1 83 ? 24.502 -7.422 -35.904 1.00 51.72 83 GLN A N 1
ATOM 622 C CA . GLN A 1 83 ? 25.043 -6.417 -36.822 1.00 51.72 83 GLN A CA 1
ATOM 623 C C . GLN A 1 83 ? 25.454 -5.096 -36.148 1.00 51.72 83 GLN A C 1
ATOM 625 O O . GLN A 1 83 ? 26.214 -4.339 -36.749 1.00 51.72 83 GLN A O 1
ATOM 630 N N . ARG A 1 84 ? 25.028 -4.816 -34.904 1.00 59.84 84 ARG A N 1
ATOM 631 C CA . ARG A 1 84 ? 25.460 -3.638 -34.118 1.00 59.84 84 ARG A CA 1
ATOM 632 C C . ARG A 1 84 ? 25.386 -3.927 -32.619 1.00 59.84 84 ARG A C 1
ATOM 634 O O . ARG A 1 84 ? 24.443 -3.538 -31.934 1.00 59.84 84 ARG A O 1
ATOM 641 N N . TYR A 1 85 ? 26.392 -4.616 -32.089 1.00 70.56 85 TYR A N 1
ATOM 642 C CA . TYR A 1 85 ? 26.504 -4.804 -30.644 1.00 70.56 85 TYR A CA 1
ATOM 643 C C . TYR A 1 85 ? 26.891 -3.481 -29.964 1.00 70.56 85 TYR A C 1
ATOM 645 O O . TYR A 1 85 ? 28.051 -3.069 -29.980 1.00 70.56 85 TYR A O 1
ATOM 653 N N . CYS A 1 86 ? 25.913 -2.801 -29.364 1.00 84.25 86 CYS A N 1
ATOM 654 C CA . CYS A 1 86 ? 26.146 -1.593 -28.579 1.00 84.25 86 CYS A CA 1
ATOM 655 C C . CYS A 1 86 ? 26.552 -1.973 -27.146 1.00 84.25 86 CYS A C 1
ATOM 657 O O . CYS A 1 86 ? 25.706 -2.241 -26.291 1.00 84.25 86 CYS A O 1
ATOM 659 N N . LEU A 1 87 ? 27.863 -2.010 -26.881 1.00 81.62 87 LEU A N 1
ATOM 660 C CA . LEU A 1 87 ? 28.406 -2.387 -25.570 1.00 81.62 87 LEU A CA 1
ATOM 661 C C . LEU A 1 87 ? 27.867 -1.523 -24.404 1.00 81.62 87 LEU A C 1
ATOM 663 O O . LEU A 1 87 ? 27.545 -2.110 -23.369 1.00 81.62 87 LEU A O 1
ATOM 667 N N . PRO A 1 88 ? 27.713 -0.185 -24.529 1.00 83.94 88 PRO A N 1
ATOM 668 C CA . PRO A 1 88 ? 27.080 0.632 -23.489 1.00 83.94 88 PRO A CA 1
ATOM 669 C C . PRO A 1 88 ? 25.640 0.207 -23.173 1.00 83.94 88 PRO A C 1
ATOM 671 O O . PRO A 1 88 ? 25.306 0.003 -22.006 1.00 83.94 88 PRO A O 1
ATOM 674 N N . CYS A 1 89 ? 24.809 -0.008 -24.198 1.00 85.06 89 CYS A N 1
ATOM 675 C CA . CYS A 1 89 ? 23.425 -0.452 -24.024 1.00 85.06 89 CYS A CA 1
ATOM 676 C C . CYS A 1 89 ? 23.340 -1.855 -23.412 1.00 85.06 89 CYS A C 1
ATOM 678 O O . CYS A 1 89 ? 22.556 -2.078 -22.490 1.00 85.06 89 CYS A O 1
ATOM 680 N N . ALA A 1 90 ? 24.184 -2.787 -23.864 1.00 83.25 90 ALA A N 1
ATOM 681 C CA . ALA A 1 90 ? 24.243 -4.139 -23.314 1.00 83.25 90 ALA A CA 1
ATOM 682 C C . ALA A 1 90 ? 24.673 -4.148 -21.837 1.00 83.25 90 ALA A C 1
ATOM 684 O O . ALA A 1 90 ? 24.086 -4.871 -21.028 1.00 83.25 90 ALA A O 1
ATOM 685 N N . ARG A 1 91 ? 25.664 -3.323 -21.466 1.00 82.88 91 ARG A N 1
ATOM 686 C CA . ARG A 1 91 ? 26.103 -3.168 -20.073 1.00 82.88 91 ARG A CA 1
ATOM 687 C C . ARG A 1 91 ? 24.993 -2.585 -19.206 1.00 82.88 91 ARG A C 1
ATOM 689 O O . ARG A 1 91 ? 24.711 -3.150 -18.158 1.00 82.88 91 ARG A O 1
ATOM 696 N N . SER A 1 92 ? 24.332 -1.526 -19.665 1.00 84.75 92 SER A N 1
ATOM 697 C CA . SER A 1 92 ? 23.237 -0.904 -18.920 1.00 84.75 92 SER A CA 1
ATOM 698 C C . SER A 1 92 ? 22.052 -1.853 -18.727 1.00 84.75 92 SER A C 1
ATOM 700 O O . SER A 1 92 ? 21.558 -1.986 -17.613 1.00 84.75 92 SER A O 1
ATOM 702 N N . LEU A 1 93 ? 21.647 -2.605 -19.760 1.00 84.31 93 LEU A N 1
ATOM 703 C CA . LEU A 1 93 ? 20.621 -3.646 -19.608 1.00 84.31 93 LEU A CA 1
ATOM 704 C C . LEU A 1 93 ? 21.036 -4.716 -18.599 1.00 84.31 93 LEU A C 1
ATOM 706 O O . LEU A 1 93 ? 20.222 -5.155 -17.790 1.00 84.31 93 LEU A O 1
ATOM 710 N N . HIS A 1 94 ? 22.294 -5.153 -18.637 1.00 82.81 94 HIS A N 1
ATOM 711 C CA . HIS A 1 94 ? 22.805 -6.117 -17.671 1.00 82.81 94 HIS A CA 1
ATOM 712 C C . HIS A 1 94 ? 22.803 -5.558 -16.241 1.00 82.81 94 HIS A C 1
ATOM 714 O O . HIS A 1 94 ? 22.407 -6.268 -15.316 1.00 82.81 94 HIS A O 1
ATOM 720 N N . GLU A 1 95 ? 23.201 -4.300 -16.056 1.00 82.94 95 GLU A N 1
ATOM 721 C CA . GLU A 1 95 ? 23.177 -3.604 -14.769 1.00 82.94 95 GLU A CA 1
ATOM 722 C C . GLU A 1 95 ? 21.749 -3.453 -14.246 1.00 82.94 95 GLU A C 1
ATOM 724 O O . GLU A 1 95 ? 21.498 -3.881 -13.124 1.00 82.94 95 GLU A O 1
ATOM 729 N N . LEU A 1 96 ? 20.805 -2.971 -15.060 1.00 79.88 96 LEU A N 1
ATOM 730 C CA . LEU A 1 96 ? 19.387 -2.855 -14.699 1.00 79.88 96 LEU A CA 1
ATOM 731 C C . LEU A 1 96 ? 18.802 -4.215 -14.310 1.00 79.88 96 LEU A C 1
ATOM 733 O O . LEU A 1 96 ? 18.260 -4.366 -13.220 1.00 79.88 96 LEU A O 1
ATOM 737 N N . ARG A 1 97 ? 19.004 -5.254 -15.129 1.00 83.06 97 ARG A N 1
ATOM 738 C CA . ARG A 1 97 ? 18.568 -6.624 -14.805 1.00 83.06 97 ARG A CA 1
ATOM 739 C C . ARG A 1 97 ? 19.191 -7.133 -13.507 1.00 83.06 97 ARG A C 1
ATOM 741 O O . ARG A 1 97 ? 18.518 -7.802 -12.729 1.00 83.06 97 ARG A O 1
ATOM 748 N N . THR A 1 98 ? 20.467 -6.842 -13.267 1.00 78.56 98 THR A N 1
ATOM 749 C CA . THR A 1 98 ? 21.176 -7.266 -12.051 1.00 78.56 98 THR A CA 1
ATOM 750 C C . THR A 1 98 ? 20.690 -6.500 -10.826 1.00 78.56 98 THR A C 1
ATOM 752 O O . THR A 1 98 ? 20.510 -7.105 -9.774 1.00 78.56 98 THR A O 1
ATOM 755 N N . GLN A 1 99 ? 20.444 -5.197 -10.947 1.00 74.94 99 GLN A N 1
ATOM 756 C CA . GLN A 1 99 ? 19.883 -4.361 -9.890 1.00 74.94 99 GLN A CA 1
ATOM 757 C C . GLN A 1 99 ? 18.460 -4.796 -9.556 1.00 74.94 99 GLN A C 1
ATOM 759 O O . GLN A 1 99 ? 18.187 -5.049 -8.389 1.00 74.94 99 GLN A O 1
ATOM 764 N N . THR A 1 100 ? 17.590 -4.998 -10.550 1.00 73.00 100 THR A N 1
ATOM 765 C CA . THR A 1 100 ? 16.238 -5.524 -10.327 1.00 73.00 100 THR A CA 1
ATOM 766 C C . THR A 1 100 ? 16.278 -6.910 -9.697 1.00 73.00 100 THR A C 1
ATOM 768 O O . THR A 1 100 ? 15.522 -7.159 -8.766 1.00 73.00 100 THR A O 1
ATOM 771 N N . ARG A 1 101 ? 17.177 -7.807 -10.130 1.00 70.00 101 ARG A N 1
ATOM 772 C CA . ARG A 1 101 ? 17.354 -9.119 -9.484 1.00 70.00 101 ARG A CA 1
ATOM 773 C C . ARG A 1 101 ? 17.804 -8.987 -8.040 1.00 70.00 101 ARG A C 1
ATOM 775 O O . ARG A 1 101 ? 17.169 -9.570 -7.184 1.00 70.00 101 ARG A O 1
ATOM 782 N N . ARG A 1 102 ? 18.825 -8.180 -7.745 1.00 67.31 102 ARG A N 1
ATOM 783 C CA . ARG A 1 102 ? 19.274 -7.938 -6.363 1.00 67.31 102 ARG A CA 1
ATOM 784 C C . ARG A 1 102 ? 18.171 -7.335 -5.511 1.00 67.31 102 ARG A C 1
ATOM 786 O O . ARG A 1 102 ? 18.001 -7.740 -4.372 1.00 67.31 102 ARG A O 1
ATOM 793 N N . TRP A 1 103 ? 17.426 -6.382 -6.057 1.00 62.91 103 TRP A N 1
ATOM 794 C CA . TRP A 1 103 ? 16.299 -5.766 -5.376 1.00 62.91 103 TRP A CA 1
ATOM 795 C C . TRP A 1 103 ? 15.204 -6.808 -5.112 1.00 62.91 103 TRP A C 1
ATOM 797 O O . TRP A 1 103 ? 14.729 -6.909 -3.986 1.00 62.91 103 TRP A O 1
ATOM 807 N N . THR A 1 104 ? 14.894 -7.652 -6.103 1.00 64.44 104 THR A N 1
ATOM 808 C CA . THR A 1 104 ? 13.971 -8.789 -5.973 1.00 64.44 104 THR A CA 1
ATOM 809 C C . THR A 1 104 ? 14.473 -9.773 -4.929 1.00 64.44 104 THR A C 1
ATOM 811 O O . THR A 1 104 ? 13.704 -10.152 -4.071 1.00 64.44 104 THR A O 1
ATOM 814 N N . ASP A 1 105 ? 15.744 -10.156 -4.930 1.00 61.12 105 ASP A N 1
ATOM 815 C CA . ASP A 1 105 ? 16.305 -11.120 -3.982 1.00 61.12 105 ASP A CA 1
ATOM 816 C C . ASP A 1 105 ? 16.324 -10.559 -2.550 1.00 61.12 105 ASP A C 1
ATOM 818 O O . ASP A 1 105 ? 15.993 -11.274 -1.608 1.00 61.12 105 ASP A O 1
ATOM 822 N N . LEU A 1 106 ? 16.662 -9.276 -2.383 1.00 60.78 106 LEU A N 1
ATOM 823 C CA . LEU A 1 106 ? 16.719 -8.602 -1.082 1.00 60.78 106 LEU A CA 1
ATOM 824 C C . LEU A 1 106 ? 15.331 -8.330 -0.491 1.00 60.78 106 LEU A C 1
ATOM 826 O O . LEU A 1 106 ? 15.155 -8.479 0.715 1.00 60.78 106 LEU A O 1
ATOM 830 N N . HIS A 1 107 ? 14.361 -7.937 -1.318 1.00 59.28 107 HIS A N 1
ATOM 831 C CA . HIS A 1 107 ? 13.031 -7.536 -0.852 1.00 59.28 107 HIS A CA 1
ATOM 832 C C . HIS A 1 107 ? 12.025 -8.672 -1.050 1.00 59.28 107 HIS A C 1
ATOM 834 O O . HIS A 1 107 ? 11.478 -9.177 -0.079 1.00 59.28 107 HIS A O 1
ATOM 840 N N . TRP A 1 108 ? 11.864 -9.169 -2.279 1.00 62.94 108 TRP A N 1
ATOM 841 C CA . TRP A 1 108 ? 10.932 -10.256 -2.612 1.00 62.94 108 TRP A CA 1
ATOM 842 C C . TRP A 1 108 ? 11.413 -11.648 -2.157 1.00 62.94 108 TRP A C 1
ATOM 844 O O . TRP A 1 108 ? 10.629 -12.442 -1.637 1.00 62.94 108 TRP A O 1
ATOM 854 N N . GLY A 1 109 ? 12.701 -11.955 -2.319 1.00 59.84 109 GLY A N 1
ATOM 855 C CA . GLY A 1 109 ? 13.343 -13.208 -1.913 1.00 59.84 109 GLY A CA 1
ATOM 856 C C . GLY A 1 109 ? 13.610 -13.300 -0.410 1.00 59.84 109 GLY A C 1
ATOM 857 O O . GLY A 1 109 ? 13.774 -14.403 0.108 1.00 59.84 109 GLY A O 1
ATOM 858 N N . GLY A 1 110 ? 13.591 -12.164 0.297 1.00 63.81 110 GLY A N 1
ATOM 859 C CA . GLY A 1 110 ? 13.679 -12.102 1.757 1.00 63.81 110 GLY A CA 1
ATOM 860 C C . GLY A 1 110 ? 12.425 -12.619 2.472 1.00 63.81 110 GLY A C 1
ATOM 861 O O . GLY A 1 110 ? 12.486 -12.956 3.654 1.00 63.81 110 GLY A O 1
ATOM 862 N N . TRP A 1 111 ? 11.291 -12.724 1.773 1.00 75.94 111 TRP A N 1
ATOM 863 C CA . TRP A 1 111 ? 10.052 -13.260 2.332 1.00 75.94 111 TRP A CA 1
ATOM 864 C C . TRP A 1 111 ? 9.935 -14.772 2.154 1.00 75.94 111 TRP A C 1
ATOM 866 O O . TRP A 1 111 ? 10.246 -15.334 1.102 1.00 75.94 111 TRP A O 1
ATOM 876 N N . SER A 1 112 ? 9.438 -15.447 3.192 1.00 81.69 112 SER A N 1
ATOM 877 C CA . SER A 1 112 ? 9.309 -16.902 3.179 1.00 81.69 112 SER A CA 1
ATOM 878 C C . SER A 1 112 ? 8.333 -17.387 2.089 1.00 81.69 112 SER A C 1
ATOM 880 O O . SER A 1 112 ? 7.357 -16.703 1.767 1.00 81.69 112 SER A O 1
ATOM 882 N N . PRO A 1 113 ? 8.489 -18.620 1.562 1.00 85.00 113 PRO A N 1
ATOM 883 C CA . PRO A 1 113 ? 7.493 -19.222 0.667 1.00 85.00 113 PRO A CA 1
ATOM 884 C C . PRO A 1 113 ? 6.074 -19.252 1.260 1.00 85.00 113 PRO A C 1
ATOM 886 O O . PRO A 1 113 ? 5.083 -19.225 0.528 1.00 85.00 113 PRO A O 1
ATOM 889 N N . ARG A 1 114 ? 5.970 -19.299 2.596 1.00 86.81 114 ARG A N 1
ATOM 890 C CA . ARG A 1 114 ? 4.707 -19.187 3.330 1.00 86.81 114 ARG A CA 1
ATOM 891 C C . ARG A 1 114 ? 4.085 -17.798 3.163 1.00 86.81 114 ARG A C 1
ATOM 893 O O . ARG A 1 114 ? 2.892 -17.729 2.878 1.00 86.81 114 ARG A O 1
ATOM 900 N N . ALA A 1 115 ? 4.870 -16.730 3.293 1.00 89.38 115 ALA A N 1
ATOM 901 C CA . ALA A 1 115 ? 4.408 -15.357 3.110 1.00 89.38 115 ALA A CA 1
ATOM 902 C C . ALA A 1 115 ? 3.893 -15.109 1.686 1.00 89.38 115 ALA A C 1
ATOM 904 O O . ALA A 1 115 ? 2.762 -14.653 1.519 1.00 89.38 115 ALA A O 1
ATOM 905 N N . HIS A 1 116 ? 4.646 -15.539 0.666 1.00 87.25 116 HIS A N 1
ATOM 906 C CA . HIS A 1 116 ? 4.206 -15.470 -0.737 1.00 87.25 116 HIS A CA 1
ATOM 907 C C . HIS A 1 116 ? 2.888 -16.206 -0.970 1.00 87.25 116 HIS A C 1
ATOM 909 O O . HIS A 1 116 ? 1.976 -15.685 -1.611 1.00 87.25 116 HIS A O 1
ATOM 915 N N . ARG A 1 117 ? 2.753 -17.416 -0.415 1.00 90.50 117 ARG A N 1
ATOM 916 C CA . ARG A 1 117 ? 1.520 -18.200 -0.533 1.00 90.50 117 ARG A CA 1
ATOM 917 C C . ARG A 1 117 ? 0.341 -17.512 0.153 1.00 90.50 117 ARG A C 1
ATOM 919 O O . ARG A 1 117 ? -0.730 -17.447 -0.442 1.00 90.50 117 ARG A O 1
ATOM 926 N N . LYS A 1 118 ? 0.520 -17.011 1.380 1.00 93.50 118 LYS A N 1
ATOM 927 C CA . LYS A 1 118 ? -0.529 -16.290 2.120 1.00 93.50 118 LYS A CA 1
ATOM 928 C C . LYS A 1 118 ? -0.965 -15.042 1.347 1.00 93.50 118 LYS A C 1
ATOM 930 O O . LYS A 1 118 ? -2.162 -14.855 1.158 1.00 93.50 118 LYS A O 1
ATOM 935 N N . HIS A 1 119 ? -0.021 -14.243 0.845 1.00 92.56 119 HIS A N 1
ATOM 936 C CA . HIS A 1 119 ? -0.311 -13.059 0.026 1.00 92.56 119 HIS A CA 1
ATOM 937 C C . HIS A 1 119 ? -1.108 -13.414 -1.232 1.00 92.56 119 HIS A C 1
ATOM 939 O O . HIS A 1 119 ? -2.175 -12.845 -1.450 1.00 92.56 119 HIS A O 1
ATOM 945 N N . ALA A 1 120 ? -0.660 -14.409 -2.003 1.00 90.50 120 ALA A N 1
ATOM 946 C CA . ALA A 1 120 ? -1.357 -14.851 -3.209 1.00 90.50 120 ALA A CA 1
ATOM 947 C C . ALA A 1 120 ? -2.777 -15.367 -2.917 1.00 90.50 120 ALA A C 1
ATOM 949 O O . ALA A 1 120 ? -3.709 -15.047 -3.655 1.00 90.50 120 ALA A O 1
ATOM 950 N N . LEU A 1 121 ? -2.959 -16.132 -1.833 1.00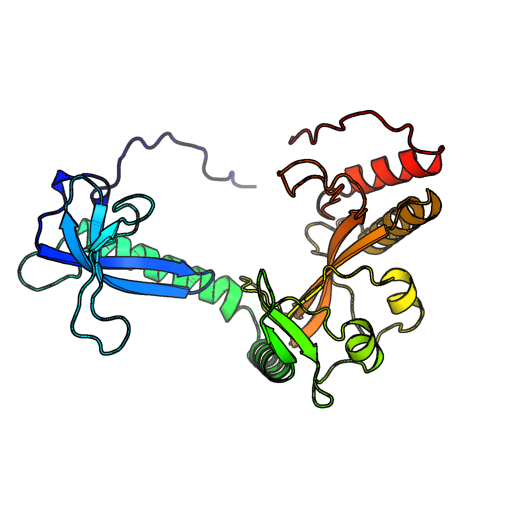 94.25 121 LEU A N 1
ATOM 951 C CA . LEU A 1 121 ? -4.276 -16.617 -1.411 1.00 94.25 121 LEU A CA 1
ATOM 952 C C . LEU A 1 121 ? -5.202 -15.468 -1.004 1.00 94.25 121 LEU A C 1
ATOM 954 O O . LEU A 1 121 ? -6.363 -15.464 -1.407 1.00 94.25 121 LEU A O 1
ATOM 958 N N . LEU A 1 122 ? -4.702 -14.484 -0.252 1.00 95.88 122 LEU A N 1
ATOM 959 C CA . LEU A 1 122 ? -5.484 -13.306 0.129 1.00 95.88 122 LEU A CA 1
ATOM 960 C C . LEU A 1 122 ? -5.867 -12.468 -1.095 1.00 95.88 122 LEU A C 1
ATOM 962 O O . LEU A 1 122 ? -7.037 -12.139 -1.241 1.00 95.88 122 LEU A O 1
ATOM 966 N N . GLN A 1 123 ? -4.927 -12.202 -2.008 1.00 93.75 123 GLN A N 1
ATOM 967 C CA . GLN A 1 123 ? -5.184 -11.484 -3.266 1.00 93.75 123 GLN A CA 1
ATOM 968 C C . GLN A 1 123 ? -6.256 -12.167 -4.123 1.00 93.75 123 GLN A C 1
ATOM 970 O O . GLN A 1 123 ? -7.147 -11.502 -4.649 1.00 93.75 123 GLN A O 1
ATOM 975 N N . ALA A 1 124 ? -6.190 -13.496 -4.248 1.00 94.19 124 ALA A N 1
ATOM 976 C CA . ALA A 1 124 ? -7.180 -14.286 -4.981 1.00 94.19 124 ALA A CA 1
ATOM 977 C C . ALA A 1 124 ? -8.544 -14.355 -4.271 1.00 94.19 124 ALA A C 1
ATOM 979 O O . ALA A 1 124 ? -9.551 -14.651 -4.908 1.00 94.19 124 ALA A O 1
ATOM 980 N N . SER A 1 125 ? -8.576 -14.079 -2.966 1.00 97.31 125 SER A N 1
ATOM 981 C CA . SER A 1 125 ? -9.784 -14.089 -2.141 1.00 97.31 125 SER A CA 1
ATOM 982 C C . SER A 1 125 ? -10.415 -12.702 -2.002 1.00 97.31 125 SER A C 1
ATOM 984 O O . SER A 1 125 ? -11.214 -12.507 -1.086 1.00 97.31 125 SER A O 1
ATOM 986 N N . ILE A 1 126 ? -10.075 -11.750 -2.877 1.00 97.62 126 ILE A N 1
ATOM 987 C CA . ILE A 1 126 ? -10.708 -10.430 -2.961 1.00 97.62 126 ILE A CA 1
ATOM 988 C C . ILE A 1 126 ? -11.486 -10.327 -4.273 1.00 97.62 126 ILE A C 1
ATOM 990 O O . ILE A 1 126 ? -10.944 -10.525 -5.361 1.00 97.62 126 ILE A O 1
ATOM 994 N N . GLU A 1 127 ? -12.759 -9.965 -4.166 1.00 97.56 127 GLU A N 1
ATOM 995 C CA . GLU A 1 127 ? -13.596 -9.607 -5.306 1.00 97.56 127 GLU A CA 1
ATOM 996 C C . GLU A 1 127 ? -13.353 -8.141 -5.665 1.00 97.56 127 GLU A C 1
ATOM 998 O O . GLU A 1 127 ? -13.777 -7.236 -4.947 1.00 97.56 127 GLU A O 1
ATOM 1003 N N . TRP A 1 128 ? -12.634 -7.912 -6.766 1.00 94.88 128 TRP A N 1
ATOM 1004 C CA . TRP A 1 128 ? -12.290 -6.575 -7.247 1.00 94.88 128 TRP A CA 1
ATOM 1005 C C . TRP A 1 128 ? -13.342 -6.027 -8.212 1.00 94.88 128 TRP A C 1
ATOM 1007 O O . TRP A 1 128 ? -13.645 -6.635 -9.240 1.00 94.88 128 TRP A O 1
ATOM 1017 N N . GLN A 1 129 ? -13.812 -4.816 -7.938 1.00 93.56 129 GLN A N 1
ATOM 1018 C CA . GLN A 1 129 ? -14.673 -4.023 -8.800 1.00 93.56 129 GLN A CA 1
ATOM 1019 C C . GLN A 1 129 ? -13.903 -2.815 -9.340 1.00 93.56 129 GLN A C 1
ATOM 1021 O O . GLN A 1 129 ? -13.238 -2.087 -8.602 1.00 93.56 129 GLN A O 1
ATOM 1026 N N . ARG A 1 130 ? -13.997 -2.581 -10.652 1.00 90.44 130 ARG A N 1
ATOM 1027 C CA . ARG A 1 130 ? -13.423 -1.387 -11.281 1.00 90.44 130 ARG A CA 1
ATOM 1028 C C . ARG A 1 130 ? -14.291 -0.167 -10.966 1.00 90.44 130 ARG A C 1
ATOM 1030 O O . ARG A 1 130 ? -15.501 -0.210 -11.176 1.00 90.44 130 ARG A O 1
ATOM 1037 N N . VAL A 1 131 ? -13.661 0.913 -10.522 1.00 83.88 131 VAL A N 1
ATOM 1038 C CA . VAL A 1 131 ? -14.288 2.214 -10.248 1.00 83.88 131 VAL A CA 1
ATOM 1039 C C . VAL A 1 131 ? -13.506 3.329 -10.948 1.00 83.88 131 VAL A C 1
ATOM 1041 O O . VAL A 1 131 ? -12.422 3.097 -11.490 1.00 83.88 131 VAL A O 1
ATOM 1044 N N . ILE A 1 132 ? -14.044 4.550 -10.958 1.00 78.75 132 ILE A N 1
ATOM 1045 C CA . ILE A 1 132 ? -13.287 5.725 -11.410 1.00 78.75 132 ILE A CA 1
ATOM 1046 C C . ILE A 1 132 ? -12.066 5.875 -10.493 1.00 78.75 132 ILE A C 1
ATOM 1048 O O . ILE A 1 132 ? -12.200 5.832 -9.275 1.00 78.75 132 ILE A O 1
ATOM 1052 N N . GLY A 1 133 ? -10.873 5.980 -11.080 1.00 75.31 133 GLY A N 1
ATOM 1053 C CA . GLY A 1 133 ? -9.618 6.101 -10.331 1.00 75.31 133 GLY A CA 1
ATOM 1054 C C . GLY A 1 133 ? -8.961 4.781 -9.903 1.00 75.31 133 GLY A C 1
ATOM 1055 O O . GLY A 1 133 ? -7.832 4.820 -9.427 1.00 75.31 133 GLY A O 1
ATOM 1056 N N . GLY A 1 134 ? -9.577 3.605 -10.109 1.00 85.38 134 GLY A N 1
ATOM 1057 C CA . GLY A 1 134 ? -8.895 2.337 -9.813 1.00 85.38 134 GLY A CA 1
ATOM 1058 C C . GLY A 1 134 ? -9.794 1.127 -9.564 1.00 85.38 134 GLY A C 1
ATOM 1059 O O . GLY A 1 134 ? -10.761 0.877 -10.285 1.00 85.38 134 GLY A O 1
ATOM 1060 N N . PHE A 1 135 ? -9.427 0.332 -8.558 1.00 86.75 135 PHE A N 1
ATOM 1061 C CA . PHE A 1 135 ? -10.153 -0.867 -8.141 1.00 86.75 135 PHE A CA 1
ATOM 1062 C C . PHE A 1 135 ? -10.477 -0.796 -6.656 1.00 86.75 135 PHE A C 1
ATOM 1064 O O . PHE A 1 135 ? -9.590 -0.521 -5.844 1.00 86.75 135 PHE A O 1
ATOM 1071 N N . ARG A 1 136 ? -11.728 -1.114 -6.329 1.00 92.31 136 ARG A N 1
ATOM 1072 C CA . ARG A 1 136 ? -12.211 -1.317 -4.965 1.00 92.31 136 ARG A CA 1
ATOM 1073 C C . ARG A 1 136 ? -12.545 -2.785 -4.753 1.00 92.31 136 ARG A C 1
ATOM 1075 O O . ARG A 1 136 ? -12.966 -3.450 -5.696 1.00 92.31 136 ARG A O 1
ATOM 1082 N N . GLY A 1 137 ? -12.303 -3.312 -3.562 1.00 94.62 137 GLY A N 1
ATOM 1083 C CA . GLY A 1 137 ? -12.382 -4.743 -3.298 1.00 94.62 137 GLY A CA 1
ATOM 1084 C C . GLY A 1 137 ? -13.104 -5.090 -2.008 1.00 94.62 137 GLY A C 1
ATOM 1085 O O . GLY A 1 137 ? -13.149 -4.299 -1.069 1.00 94.62 137 GLY A O 1
ATOM 1086 N N . THR A 1 138 ? -13.631 -6.311 -1.965 1.00 97.88 138 THR A N 1
ATOM 1087 C CA . THR A 1 138 ? -14.185 -6.933 -0.756 1.00 97.88 138 THR A CA 1
ATOM 1088 C C . THR A 1 138 ? -13.564 -8.309 -0.570 1.00 97.88 138 THR A C 1
ATOM 1090 O O . THR A 1 138 ? -13.487 -9.086 -1.523 1.00 97.88 138 THR A O 1
ATOM 1093 N N . PHE A 1 139 ? -13.127 -8.638 0.647 1.00 98.19 139 PHE A N 1
ATOM 1094 C CA . PHE A 1 139 ? -12.716 -10.006 0.955 1.00 98.19 139 PHE A CA 1
ATOM 1095 C C . PHE A 1 139 ? -13.906 -10.962 0.802 1.00 98.19 139 PHE A C 1
ATOM 1097 O O . PHE A 1 139 ? -14.977 -10.751 1.370 1.00 98.19 139 PHE A O 1
ATOM 1104 N N . THR A 1 140 ? -13.702 -12.051 0.070 1.00 97.81 140 THR A N 1
ATOM 1105 C CA . THR A 1 140 ? -14.666 -13.149 -0.030 1.00 97.81 140 THR A CA 1
ATOM 1106 C C . THR A 1 140 ? -14.850 -13.834 1.323 1.00 97.81 140 THR A C 1
ATOM 1108 O O . THR A 1 140 ? -14.005 -13.755 2.216 1.00 97.81 140 THR A O 1
ATOM 1111 N N . ARG A 1 141 ? -15.930 -14.608 1.465 1.00 95.56 141 ARG A N 1
ATOM 1112 C CA . ARG A 1 141 ? -16.157 -15.438 2.660 1.00 95.56 141 ARG A CA 1
ATOM 1113 C C . ARG A 1 141 ? -15.068 -16.499 2.885 1.00 95.56 141 ARG A C 1
ATOM 1115 O O . ARG A 1 141 ? -14.916 -16.970 4.003 1.00 95.56 141 ARG A O 1
ATOM 1122 N N . ALA A 1 142 ? -14.345 -16.888 1.834 1.00 94.19 142 ALA A N 1
ATOM 1123 C CA . ALA A 1 142 ? -13.257 -17.861 1.910 1.00 94.19 142 ALA A CA 1
ATOM 1124 C C . ALA A 1 142 ? -11.903 -17.231 2.283 1.00 94.19 142 ALA A C 1
ATOM 1126 O O . ALA A 1 142 ? -10.938 -17.965 2.497 1.00 94.19 142 ALA A O 1
ATOM 1127 N N . ALA A 1 143 ? -11.815 -15.897 2.347 1.00 96.62 143 ALA A N 1
ATOM 1128 C CA . ALA A 1 143 ? -10.594 -15.214 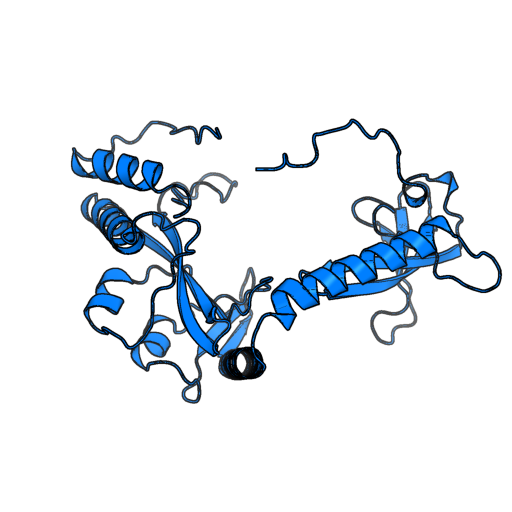2.740 1.00 96.62 143 ALA A CA 1
ATOM 1129 C C . ALA A 1 143 ? -10.224 -15.563 4.188 1.00 96.62 143 ALA A C 1
ATOM 1131 O O . ALA A 1 143 ? -11.042 -15.443 5.098 1.00 96.62 143 ALA A O 1
ATOM 1132 N N . ASP A 1 144 ? -8.968 -15.954 4.393 1.00 95.31 144 ASP A N 1
ATOM 1133 C CA . ASP A 1 144 ? -8.399 -16.273 5.705 1.00 95.31 144 ASP A CA 1
ATOM 1134 C C . ASP A 1 144 ? -8.026 -14.986 6.467 1.00 95.31 144 ASP A C 1
ATOM 1136 O O . ASP A 1 144 ? -6.843 -14.643 6.620 1.00 95.31 144 ASP A O 1
ATOM 1140 N N . VAL A 1 145 ? -9.076 -14.249 6.850 1.00 96.50 145 VAL A N 1
ATOM 1141 C CA . VAL A 1 145 ? -9.079 -12.992 7.613 1.00 96.50 145 VAL A CA 1
ATOM 1142 C C . VAL A 1 145 ? -10.204 -13.013 8.659 1.00 96.50 145 VAL A C 1
ATOM 1144 O O . VAL A 1 145 ? -11.216 -13.685 8.435 1.00 96.50 145 VAL A O 1
ATOM 1147 N N . PRO A 1 146 ? -10.086 -12.256 9.766 1.00 96.06 146 PRO A N 1
ATOM 1148 C CA . PRO A 1 146 ? -11.166 -12.126 10.740 1.00 96.06 146 PRO A CA 1
ATOM 1149 C C . PRO A 1 146 ? -12.473 -11.621 10.114 1.00 96.06 146 PRO A C 1
ATOM 1151 O O . PRO A 1 146 ? -12.475 -10.772 9.218 1.00 96.06 146 PRO A O 1
ATOM 1154 N N . ASP A 1 147 ? -13.601 -12.122 10.619 1.00 95.56 147 ASP A N 1
ATOM 1155 C CA . ASP A 1 147 ? -14.929 -11.783 10.101 1.00 95.56 147 ASP A CA 1
ATOM 1156 C C . ASP A 1 147 ? -15.248 -10.292 10.229 1.00 95.56 147 ASP A C 1
ATOM 1158 O O . ASP A 1 147 ? -15.833 -9.720 9.308 1.00 95.56 147 ASP A O 1
ATOM 1162 N N . TRP A 1 148 ? -14.838 -9.666 11.334 1.00 95.81 148 TRP A N 1
ATOM 1163 C CA . TRP A 1 148 ? -15.001 -8.229 11.543 1.00 95.81 148 TRP A CA 1
ATOM 1164 C C . TRP A 1 148 ? -14.191 -7.437 10.514 1.00 95.81 148 TRP A C 1
ATOM 1166 O O . TRP A 1 148 ? -14.739 -6.540 9.882 1.00 95.81 148 TRP A O 1
ATOM 1176 N N . LEU A 1 149 ? -12.934 -7.827 10.254 1.00 96.69 149 LEU A N 1
ATOM 1177 C CA . LEU A 1 149 ? -12.062 -7.137 9.302 1.00 96.69 149 LEU A CA 1
ATOM 1178 C C . LEU A 1 149 ? -12.676 -7.184 7.906 1.00 96.69 149 LEU A C 1
ATOM 1180 O O . LEU A 1 149 ? -12.750 -6.169 7.217 1.00 96.69 149 LEU A O 1
ATOM 1184 N N . ARG A 1 150 ? -13.182 -8.352 7.501 1.00 97.06 150 ARG A N 1
ATOM 1185 C CA . ARG A 1 150 ? -13.902 -8.507 6.234 1.00 97.06 150 ARG A CA 1
ATOM 1186 C C . ARG A 1 150 ? -15.135 -7.605 6.145 1.00 97.06 150 ARG A C 1
ATOM 1188 O O . ARG A 1 150 ? -15.386 -7.058 5.078 1.00 97.06 150 ARG A O 1
ATOM 1195 N N . GLN A 1 151 ? -15.899 -7.466 7.227 1.00 96.31 151 GLN A N 1
ATOM 1196 C CA . GLN A 1 151 ? -17.109 -6.638 7.248 1.00 96.31 151 GLN A CA 1
ATOM 1197 C C . GLN A 1 151 ? -16.786 -5.146 7.171 1.00 96.31 151 GLN A C 1
ATOM 1199 O O . GLN A 1 151 ? -17.330 -4.459 6.312 1.00 96.31 151 GLN A O 1
ATOM 1204 N N . VAL A 1 152 ? -15.877 -4.653 8.016 1.00 96.00 152 VAL A N 1
ATOM 1205 C CA . VAL A 1 152 ? -15.555 -3.217 8.076 1.00 96.00 152 VAL A CA 1
ATOM 1206 C C . VAL A 1 152 ? -14.802 -2.731 6.840 1.00 96.00 152 VAL A C 1
ATOM 1208 O O . VAL A 1 152 ? -14.880 -1.559 6.500 1.00 96.00 152 VAL A O 1
ATOM 1211 N N . THR A 1 153 ? -14.108 -3.630 6.134 1.00 96.56 153 THR A N 1
ATOM 1212 C CA . THR A 1 153 ? -13.371 -3.300 4.903 1.00 96.56 153 THR A CA 1
ATOM 1213 C C . THR A 1 153 ? -14.133 -3.618 3.617 1.00 96.56 153 THR A C 1
ATOM 1215 O O . THR A 1 15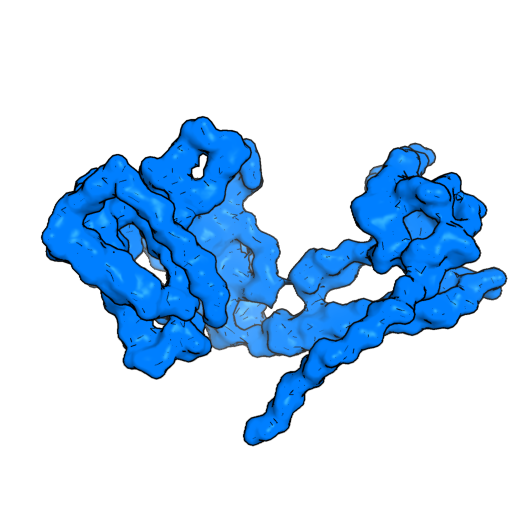3 ? -13.570 -3.499 2.526 1.00 96.56 153 THR A O 1
ATOM 1218 N N . ALA A 1 154 ? -15.402 -4.024 3.704 1.00 96.25 154 ALA A N 1
ATOM 1219 C CA . ALA A 1 154 ? -16.200 -4.353 2.530 1.00 96.25 154 ALA A CA 1
ATOM 1220 C C . ALA A 1 154 ? -16.329 -3.139 1.593 1.00 96.25 154 ALA A C 1
ATOM 1222 O O . ALA A 1 154 ? -16.794 -2.075 1.988 1.00 96.25 154 ALA A O 1
ATOM 1223 N N . GLY A 1 155 ? -15.876 -3.292 0.347 1.00 94.25 155 GLY A N 1
ATOM 1224 C CA . GLY A 1 155 ? -15.812 -2.223 -0.655 1.00 94.25 155 GLY A CA 1
ATOM 1225 C C . GLY A 1 155 ? -14.710 -1.182 -0.422 1.00 94.25 155 GLY A C 1
ATOM 1226 O O . GLY A 1 155 ? -14.481 -0.343 -1.291 1.00 94.25 155 GLY A O 1
ATOM 1227 N N . ALA A 1 156 ? -13.996 -1.246 0.703 1.00 93.56 156 ALA A N 1
ATOM 1228 C CA . ALA A 1 156 ? -13.000 -0.257 1.100 1.00 93.56 156 ALA A CA 1
ATOM 1229 C C . ALA A 1 156 ? -11.594 -0.572 0.570 1.00 93.56 156 ALA A C 1
ATOM 1231 O O . ALA A 1 156 ? -10.774 0.338 0.448 1.00 93.56 156 ALA A O 1
ATOM 1232 N N . LEU A 1 157 ? -11.306 -1.839 0.243 1.00 96.12 157 LEU A N 1
ATOM 1233 C CA . LEU A 1 157 ? -9.967 -2.273 -0.163 1.00 96.12 157 LEU A CA 1
ATOM 1234 C C . LEU A 1 157 ? -9.559 -1.607 -1.477 1.00 96.12 157 LEU A C 1
ATOM 1236 O O . LEU A 1 157 ? -10.224 -1.781 -2.493 1.00 96.12 157 LEU A O 1
ATOM 1240 N N . ILE A 1 158 ? -8.435 -0.905 -1.485 1.00 91.44 158 ILE A N 1
ATOM 1241 C CA . ILE A 1 158 ? -7.825 -0.311 -2.673 1.00 91.44 158 ILE A CA 1
ATOM 1242 C C . ILE A 1 158 ? -6.713 -1.235 -3.147 1.00 91.44 158 ILE A C 1
ATOM 1244 O O . ILE A 1 158 ? -5.815 -1.617 -2.385 1.00 91.44 158 ILE A O 1
ATOM 1248 N N . ARG A 1 159 ? -6.762 -1.600 -4.429 1.00 87.50 159 ARG A N 1
ATOM 1249 C CA . ARG A 1 159 ? -5.726 -2.435 -5.035 1.00 87.50 159 ARG A CA 1
ATOM 1250 C C . ARG A 1 159 ? -4.398 -1.683 -5.048 1.00 87.50 159 ARG A C 1
ATOM 1252 O O . ARG A 1 159 ? -4.306 -0.609 -5.634 1.00 87.50 159 ARG A O 1
ATOM 1259 N N . SER A 1 160 ? -3.365 -2.278 -4.457 1.00 78.31 160 SER A N 1
ATOM 1260 C CA . SER A 1 160 ? -2.028 -1.689 -4.411 1.00 78.31 160 SER A CA 1
ATOM 1261 C C . SER A 1 160 ? -1.036 -2.471 -5.269 1.00 78.31 160 SER A C 1
ATOM 1263 O O . SER A 1 160 ? -1.043 -3.702 -5.282 1.00 78.31 160 SER A O 1
ATOM 1265 N N . TYR A 1 161 ? -0.168 -1.741 -5.966 1.00 67.81 161 TYR A N 1
ATOM 1266 C CA . TYR A 1 161 ? 0.999 -2.272 -6.667 1.00 67.81 161 TYR A CA 1
ATOM 1267 C C . TYR A 1 161 ? 2.240 -1.849 -5.882 1.00 67.81 161 TYR A C 1
ATOM 1269 O O . TYR A 1 161 ? 2.953 -0.931 -6.269 1.00 67.81 161 TYR A O 1
ATOM 1277 N N . SER A 1 162 ? 2.403 -2.455 -4.706 1.00 67.62 162 SER A N 1
ATOM 1278 C CA . SER A 1 162 ? 3.499 -2.160 -3.785 1.00 67.62 162 SER A CA 1
ATOM 1279 C C . SER A 1 162 ? 4.696 -3.077 -4.026 1.00 67.62 162 SER A C 1
ATOM 1281 O O . SER A 1 162 ? 4.574 -4.206 -4.507 1.00 67.62 162 SER A O 1
ATOM 1283 N N . ASP A 1 163 ? 5.840 -2.569 -3.599 1.00 65.38 163 ASP A N 1
ATOM 1284 C CA . ASP A 1 163 ? 7.122 -3.245 -3.464 1.00 65.38 163 ASP A CA 1
ATOM 1285 C C . ASP A 1 163 ? 7.160 -4.240 -2.288 1.00 65.38 163 ASP A C 1
ATOM 1287 O O . ASP A 1 163 ? 8.057 -5.079 -2.219 1.00 65.38 163 ASP A O 1
ATOM 1291 N N . SER A 1 164 ? 6.163 -4.183 -1.396 1.00 76.38 164 SER A N 1
ATOM 1292 C CA . SER A 1 164 ? 5.917 -5.114 -0.285 1.00 76.38 164 SER A CA 1
ATOM 1293 C C . SER A 1 164 ? 4.872 -6.188 -0.627 1.00 76.38 164 SER A C 1
ATOM 1295 O O . SER A 1 164 ? 4.142 -6.087 -1.615 1.00 76.38 164 SER A O 1
ATOM 1297 N N . LEU A 1 165 ? 4.711 -7.195 0.244 1.00 86.38 165 LEU A N 1
ATOM 1298 C CA . LEU A 1 165 ? 3.560 -8.116 0.220 1.00 86.38 165 LEU A CA 1
ATOM 1299 C C . LEU A 1 165 ? 2.274 -7.440 0.733 1.00 86.38 165 LEU A C 1
ATOM 1301 O O . LEU A 1 165 ? 1.548 -7.986 1.570 1.00 86.38 165 LEU A O 1
ATOM 1305 N N . ARG A 1 166 ? 1.974 -6.241 0.226 1.00 90.06 166 ARG A N 1
ATOM 1306 C CA . ARG A 1 166 ? 0.736 -5.524 0.521 1.00 90.06 166 ARG A CA 1
ATOM 1307 C C . ARG A 1 166 ? -0.441 -6.210 -0.150 1.00 90.06 166 ARG A C 1
ATOM 1309 O O . ARG A 1 166 ? -0.423 -6.516 -1.344 1.00 90.06 166 ARG A O 1
ATOM 1316 N N . VAL A 1 167 ? -1.470 -6.462 0.638 1.00 93.75 167 VAL A N 1
ATOM 1317 C CA . VAL A 1 167 ? -2.739 -7.037 0.204 1.00 93.75 167 VAL A CA 1
ATOM 1318 C C . VAL A 1 167 ? -3.640 -5.931 -0.345 1.00 93.75 167 VAL A C 1
ATOM 1320 O O . VAL A 1 167 ? -4.122 -6.021 -1.473 1.00 93.75 167 VAL A O 1
ATOM 1323 N N . ALA A 1 168 ? -3.821 -4.860 0.421 1.00 94.06 168 ALA A N 1
ATOM 1324 C CA . ALA A 1 168 ? -4.626 -3.710 0.031 1.00 94.06 168 ALA A CA 1
ATOM 1325 C C . ALA A 1 168 ? -4.244 -2.482 0.861 1.00 94.06 168 ALA A C 1
ATOM 1327 O O . ALA A 1 168 ? -3.681 -2.622 1.946 1.00 94.06 168 ALA A O 1
ATOM 1328 N N . ARG A 1 169 ? -4.598 -1.301 0.359 1.00 92.44 169 ARG A N 1
ATOM 1329 C CA . ARG A 1 169 ? -4.667 -0.068 1.148 1.00 92.44 169 ARG A CA 1
ATOM 1330 C C . ARG A 1 169 ? -6.118 0.223 1.507 1.00 92.44 169 ARG A C 1
ATOM 1332 O O . ARG A 1 169 ? -7.010 -0.131 0.740 1.00 92.44 169 ARG A O 1
ATOM 1339 N N . ILE A 1 170 ? -6.361 0.855 2.644 1.00 92.50 170 ILE A N 1
ATOM 1340 C CA . ILE A 1 170 ? -7.687 1.311 3.046 1.00 92.50 170 ILE A CA 1
ATOM 1341 C C . ILE A 1 170 ? -7.590 2.780 3.431 1.00 92.50 170 ILE A C 1
ATOM 1343 O O . ILE A 1 170 ? -6.844 3.147 4.335 1.00 92.50 170 ILE A O 1
ATOM 1347 N N . GLU A 1 171 ? -8.365 3.591 2.720 1.00 88.12 171 GLU A N 1
ATOM 1348 C CA . GLU A 1 171 ? -8.501 5.040 2.904 1.00 88.12 171 GLU A CA 1
ATOM 1349 C C . GLU A 1 171 ? -9.952 5.402 3.256 1.00 88.12 171 GLU A C 1
ATOM 1351 O O . GLU A 1 171 ? -10.361 6.544 3.112 1.00 88.12 171 GLU A O 1
ATOM 1356 N N . GLU A 1 172 ? -10.770 4.442 3.685 1.00 85.81 172 GLU A N 1
ATOM 1357 C CA . GLU A 1 172 ? -12.121 4.740 4.172 1.00 85.81 172 GLU A CA 1
ATOM 1358 C C . GLU A 1 172 ? -12.076 5.150 5.655 1.00 85.81 172 GLU A C 1
ATOM 1360 O O . GLU A 1 172 ? -11.196 4.676 6.383 1.00 85.81 172 GLU A O 1
ATOM 1365 N N . PRO A 1 173 ? -13.007 6.003 6.126 1.00 84.25 173 PRO A N 1
ATOM 1366 C CA . PRO A 1 173 ? -13.049 6.496 7.504 1.00 84.25 173 PRO A CA 1
ATOM 1367 C C . PRO A 1 173 ? -13.537 5.409 8.477 1.00 84.25 173 PRO A C 1
ATOM 1369 O O . PRO A 1 173 ? -14.652 5.449 8.994 1.00 84.25 173 PRO A O 1
ATOM 1372 N N . ILE A 1 174 ? -12.696 4.405 8.706 1.00 89.81 174 ILE A N 1
ATOM 1373 C CA . ILE A 1 174 ? -12.921 3.330 9.672 1.00 89.81 174 ILE A CA 1
ATOM 1374 C C . ILE A 1 174 ? -12.312 3.749 11.012 1.00 89.81 174 ILE A C 1
ATOM 1376 O O . ILE A 1 174 ? -11.158 4.179 11.070 1.00 89.81 174 ILE A O 1
ATOM 1380 N N . ASP A 1 175 ? -13.074 3.583 12.093 1.00 91.31 175 ASP A N 1
ATOM 1381 C CA . ASP A 1 175 ? -12.605 3.786 13.468 1.00 91.31 175 ASP A CA 1
ATOM 1382 C C . ASP A 1 175 ? -11.690 2.629 13.904 1.00 91.31 175 ASP A C 1
ATOM 1384 O O . ASP A 1 175 ? -12.061 1.736 14.671 1.00 91.31 175 ASP A O 1
ATOM 1388 N N . TRP A 1 176 ? -10.481 2.606 13.341 1.00 91.38 176 TRP A N 1
ATOM 1389 C CA . TRP A 1 176 ? -9.479 1.589 13.640 1.00 91.38 176 TRP A CA 1
ATOM 1390 C C . TRP A 1 176 ? -9.148 1.493 15.135 1.00 91.38 176 TRP A C 1
ATOM 1392 O O . TRP A 1 176 ? -9.063 0.359 15.614 1.00 91.38 176 TRP A O 1
ATOM 1402 N N . PRO A 1 177 ? -8.982 2.599 15.895 1.00 91.44 177 PRO A N 1
ATOM 1403 C CA . PRO A 1 177 ? -8.762 2.517 17.338 1.00 91.44 177 PRO A CA 1
ATOM 1404 C C . PRO A 1 177 ? -9.814 1.692 18.081 1.00 91.44 177 PRO A C 1
ATOM 1406 O O . PRO A 1 177 ? -9.449 0.803 18.862 1.00 91.44 177 PRO A O 1
ATOM 1409 N N . THR A 1 178 ? -11.101 1.922 17.807 1.00 92.31 178 THR A N 1
ATOM 1410 C CA . THR A 1 178 ? -12.175 1.129 18.420 1.00 92.31 178 THR A CA 1
ATOM 1411 C C . THR A 1 178 ? -12.125 -0.319 17.941 1.00 92.31 178 THR A C 1
ATOM 1413 O O . THR A 1 178 ? -12.141 -1.226 18.771 1.00 92.31 178 THR A O 1
ATOM 1416 N N . MET A 1 179 ? -11.936 -0.564 16.638 1.00 93.12 179 MET A N 1
ATOM 1417 C CA . MET A 1 179 ? -11.853 -1.934 16.103 1.00 93.12 179 MET A CA 1
ATOM 1418 C C . MET A 1 179 ? -10.752 -2.769 16.772 1.00 93.12 179 MET A C 1
ATOM 1420 O O . MET A 1 179 ? -10.964 -3.938 17.088 1.00 93.12 179 MET A O 1
ATOM 1424 N N . PHE A 1 180 ? -9.580 -2.185 17.033 1.00 88.88 180 PHE A N 1
ATOM 1425 C CA . PHE A 1 180 ? -8.489 -2.890 17.715 1.00 88.88 180 PHE A CA 1
ATOM 1426 C C . PHE A 1 180 ? -8.723 -3.091 19.209 1.00 88.88 180 PHE A C 1
ATOM 1428 O O . PHE A 1 180 ? -8.217 -4.058 19.782 1.00 88.88 180 PHE A O 1
ATOM 1435 N N . THR A 1 181 ? -9.478 -2.190 19.834 1.00 89.69 181 THR A N 1
ATOM 1436 C CA . THR A 1 181 ? -9.888 -2.324 21.234 1.00 89.69 181 THR A CA 1
ATOM 1437 C C . THR A 1 181 ? -10.900 -3.459 21.394 1.00 89.69 181 THR A C 1
ATOM 1439 O O . THR A 1 181 ? -10.780 -4.252 22.328 1.00 89.69 181 THR A O 1
ATOM 1442 N N . ASP A 1 182 ? -11.838 -3.583 20.453 1.00 93.56 182 ASP A N 1
ATOM 1443 C CA . ASP A 1 182 ? -12.903 -4.591 20.476 1.00 93.56 182 ASP A CA 1
ATOM 1444 C C . ASP A 1 182 ? -12.427 -5.986 20.034 1.00 93.56 182 ASP A C 1
ATOM 1446 O O . ASP A 1 182 ? -12.993 -7.000 20.454 1.00 93.56 182 ASP A O 1
ATOM 1450 N N . HIS A 1 183 ? -11.361 -6.058 19.230 1.00 91.25 183 HIS A N 1
ATOM 1451 C CA . HIS A 1 183 ? -10.821 -7.306 18.677 1.00 91.25 183 HIS A CA 1
ATOM 1452 C C . HIS A 1 183 ? -9.333 -7.524 19.010 1.00 91.25 183 HIS A C 1
ATOM 1454 O O . HIS A 1 183 ? -8.493 -7.649 18.106 1.00 91.25 183 HIS A O 1
ATOM 1460 N N . PRO A 1 184 ? -8.960 -7.591 20.304 1.00 88.44 184 PRO A N 1
ATOM 1461 C CA . PRO A 1 184 ? -7.565 -7.705 20.699 1.00 88.44 184 PRO A CA 1
ATOM 1462 C C . PRO A 1 184 ? -6.973 -9.051 20.259 1.00 88.44 184 PRO A C 1
ATOM 1464 O O . PRO A 1 184 ? -7.449 -10.117 20.641 1.00 88.44 184 PRO A O 1
ATOM 1467 N N . GLY A 1 185 ? -5.882 -9.000 19.493 1.00 83.75 185 GLY A N 1
ATOM 1468 C CA . GLY A 1 185 ? -5.110 -10.181 19.088 1.00 83.75 185 GLY A CA 1
ATOM 1469 C C . GLY A 1 185 ? -5.534 -10.835 17.769 1.00 83.75 185 GLY A C 1
ATOM 1470 O O . GLY A 1 185 ? -4.780 -11.660 17.257 1.00 83.75 185 GLY A O 1
ATOM 1471 N N . ASP A 1 186 ? -6.662 -10.431 17.178 1.00 86.94 186 ASP A N 1
ATOM 1472 C CA . ASP A 1 186 ? -7.115 -10.946 15.874 1.00 86.94 186 ASP A CA 1
ATOM 1473 C C . ASP A 1 186 ? -6.246 -10.451 14.710 1.00 86.94 186 ASP A C 1
ATOM 1475 O O . ASP A 1 186 ? -6.072 -11.140 13.702 1.00 86.94 186 ASP A O 1
ATOM 1479 N N . LEU A 1 187 ? -5.702 -9.240 14.843 1.00 88.44 187 LEU A N 1
ATOM 1480 C CA . LEU A 1 187 ? -4.832 -8.620 13.857 1.00 88.44 187 LEU A CA 1
ATOM 1481 C C . LEU A 1 187 ? -3.719 -7.861 14.572 1.00 88.44 187 LEU A C 1
ATOM 1483 O O . LEU A 1 187 ? -3.969 -7.042 15.456 1.00 88.44 187 LEU A O 1
ATOM 1487 N N . ARG A 1 188 ? -2.473 -8.131 14.186 1.00 88.38 188 ARG A N 1
ATOM 1488 C CA . ARG A 1 188 ? -1.325 -7.429 14.752 1.00 88.38 188 ARG A CA 1
ATOM 1489 C C . ARG A 1 188 ? -1.099 -6.120 14.011 1.00 88.38 188 ARG A C 1
ATOM 1491 O O . ARG A 1 188 ? -1.081 -6.088 12.781 1.00 88.38 188 ARG A O 1
ATOM 1498 N N . ILE A 1 189 ? -0.861 -5.064 14.775 1.00 84.38 189 ILE A N 1
ATOM 1499 C CA . ILE A 1 189 ? -0.409 -3.783 14.246 1.00 84.38 189 ILE A CA 1
ATOM 1500 C C . ILE A 1 189 ? 1.105 -3.859 14.106 1.00 84.38 189 ILE A C 1
ATOM 1502 O O . ILE A 1 189 ? 1.819 -4.168 15.065 1.00 84.38 189 ILE A O 1
ATOM 1506 N N . VAL A 1 190 ? 1.595 -3.631 12.896 1.00 80.56 190 VAL A N 1
ATOM 1507 C CA . VAL A 1 190 ? 3.020 -3.468 12.634 1.00 80.56 190 VAL A CA 1
ATOM 1508 C C . VAL A 1 190 ? 3.239 -2.032 12.274 1.00 80.56 190 VAL A C 1
ATOM 1510 O O . VAL A 1 190 ? 2.889 -1.605 11.184 1.00 80.56 190 VAL A O 1
ATOM 1513 N N . VAL A 1 191 ? 3.853 -1.315 13.197 1.00 68.94 191 VAL A N 1
ATOM 1514 C CA . VAL A 1 191 ? 4.441 -0.032 12.878 1.00 68.94 191 VAL A CA 1
ATOM 1515 C C . VAL A 1 191 ? 5.885 -0.287 12.469 1.00 68.94 191 VAL A C 1
ATOM 1517 O O . VAL A 1 191 ? 6.563 -1.130 13.067 1.00 68.94 191 VAL A O 1
ATOM 1520 N N . ASP A 1 192 ? 6.336 0.359 11.397 1.00 64.88 192 ASP A N 1
ATOM 1521 C CA . ASP A 1 192 ? 7.714 0.225 10.934 1.00 64.88 192 ASP A CA 1
ATOM 1522 C C . ASP A 1 192 ? 8.673 0.526 12.099 1.00 64.88 192 ASP A C 1
ATOM 1524 O O . ASP A 1 192 ? 8.660 1.607 12.687 1.00 64.88 192 ASP A O 1
ATOM 1528 N N . LYS A 1 193 ? 9.496 -0.467 12.458 1.00 53.59 193 LYS A N 1
ATOM 1529 C CA . LYS A 1 193 ? 10.402 -0.406 13.615 1.00 53.59 193 LYS A CA 1
ATOM 1530 C C . LYS A 1 193 ? 11.463 0.681 13.486 1.00 53.59 193 LYS A C 1
ATOM 1532 O O . LYS A 1 193 ? 12.053 1.057 14.492 1.00 53.59 193 LYS A O 1
ATOM 1537 N N . SER A 1 194 ? 11.742 1.153 12.270 1.00 52.81 194 SER A N 1
ATOM 1538 C CA . SER A 1 194 ? 12.617 2.311 12.074 1.00 52.81 194 SER A CA 1
ATOM 1539 C C . SER A 1 194 ? 11.985 3.612 12.582 1.00 52.81 194 SER A C 1
ATOM 1541 O O . SER A 1 194 ? 12.705 4.573 12.837 1.00 52.81 194 SER A O 1
ATOM 1543 N N . LEU A 1 195 ? 10.661 3.621 12.760 1.00 50.88 195 LEU A N 1
ATOM 1544 C CA . LEU A 1 195 ? 9.849 4.778 13.138 1.00 50.88 195 LEU A CA 1
ATOM 1545 C C . LEU A 1 195 ? 9.320 4.677 14.567 1.00 50.88 195 LEU A C 1
ATOM 1547 O O . LEU A 1 195 ? 9.112 5.690 15.226 1.00 50.88 195 LEU A O 1
ATOM 1551 N N . ASP A 1 196 ? 9.123 3.456 15.056 1.00 60.41 196 ASP A N 1
ATOM 1552 C CA . ASP A 1 196 ? 8.694 3.185 16.425 1.00 60.41 196 ASP A CA 1
ATOM 1553 C C . ASP A 1 196 ? 9.901 3.019 17.362 1.00 60.41 196 ASP A C 1
ATOM 1555 O O . ASP A 1 196 ? 10.158 1.941 17.901 1.00 60.41 196 ASP A O 1
ATOM 1559 N N . THR A 1 197 ? 10.685 4.091 17.523 1.00 56.75 197 THR A N 1
ATOM 1560 C CA . THR A 1 197 ? 11.929 4.068 18.318 1.00 56.75 197 THR A CA 1
ATOM 1561 C C . THR A 1 197 ? 11.695 3.729 19.789 1.00 56.75 197 THR A C 1
ATOM 1563 O O . THR A 1 197 ? 12.578 3.160 20.432 1.00 56.75 197 THR A O 1
ATOM 1566 N N . ASP A 1 198 ? 10.499 4.039 20.298 1.00 65.81 198 ASP A N 1
ATOM 1567 C CA . ASP A 1 198 ? 10.153 3.946 21.719 1.00 65.81 198 ASP A CA 1
ATOM 1568 C C . ASP A 1 198 ? 9.073 2.881 22.007 1.00 65.81 198 ASP A C 1
ATOM 1570 O O . ASP A 1 198 ? 8.744 2.647 23.170 1.00 65.81 198 ASP A O 1
ATOM 1574 N N . GLY A 1 199 ? 8.519 2.222 20.980 1.00 69.12 199 GLY A N 1
ATOM 1575 C CA . GLY A 1 199 ? 7.483 1.189 21.125 1.00 69.12 199 GLY A CA 1
ATOM 1576 C C . GLY A 1 199 ? 6.063 1.707 21.411 1.00 69.12 199 GLY A C 1
ATOM 1577 O O . GLY A 1 199 ? 5.217 0.928 21.848 1.00 69.12 199 GLY A O 1
ATOM 1578 N N . ASP A 1 200 ? 5.803 3.006 21.228 1.00 79.44 200 ASP A N 1
ATOM 1579 C CA . ASP A 1 200 ? 4.547 3.687 21.605 1.00 79.44 200 ASP A CA 1
ATOM 1580 C C . ASP A 1 200 ? 3.841 4.359 20.409 1.00 79.44 200 ASP A C 1
ATOM 1582 O O . ASP A 1 200 ? 2.869 5.099 20.578 1.00 79.44 200 ASP A O 1
ATOM 1586 N N . LEU A 1 201 ? 4.293 4.132 19.171 1.00 77.31 201 LEU A N 1
ATOM 1587 C CA . LEU A 1 201 ? 3.775 4.870 18.012 1.00 77.31 201 LEU A CA 1
ATOM 1588 C C . LEU A 1 201 ? 2.275 4.626 17.757 1.00 77.31 201 LEU A C 1
ATOM 1590 O O . LEU A 1 201 ? 1.551 5.557 17.410 1.00 77.31 201 LEU A O 1
ATOM 1594 N N . TRP A 1 202 ? 1.757 3.424 18.025 1.00 85.12 202 TRP A N 1
ATOM 1595 C CA . TRP A 1 202 ? 0.312 3.158 17.932 1.00 85.12 202 TRP A CA 1
ATOM 1596 C C . TRP A 1 202 ? -0.525 4.003 18.909 1.00 85.12 202 TRP A C 1
ATOM 1598 O O . TRP A 1 202 ? -1.576 4.536 18.546 1.00 85.12 202 TRP A O 1
ATOM 1608 N N . SER A 1 203 ? -0.044 4.167 20.142 1.00 86.25 203 SER A N 1
ATOM 1609 C CA . SER A 1 203 ? -0.681 5.009 21.162 1.00 86.25 203 SER A CA 1
ATOM 1610 C C . SER A 1 203 ? -0.702 6.473 20.724 1.00 86.25 203 SER A C 1
ATOM 1612 O O . SER A 1 203 ? -1.727 7.142 20.856 1.00 86.25 203 SER A O 1
ATOM 1614 N N . ARG A 1 204 ? 0.391 6.966 20.124 1.00 83.81 204 ARG A N 1
ATOM 1615 C CA . ARG A 1 204 ? 0.463 8.329 19.566 1.00 83.81 204 ARG A CA 1
ATOM 1616 C C . ARG A 1 204 ? -0.503 8.525 18.397 1.00 83.81 204 ARG A C 1
ATOM 1618 O O . ARG A 1 204 ? -1.235 9.510 18.389 1.00 83.81 204 ARG A O 1
ATOM 1625 N N . ILE A 1 205 ? -0.573 7.569 17.468 1.00 85.88 205 ILE A N 1
ATOM 1626 C CA . ILE A 1 205 ? -1.538 7.586 16.354 1.00 85.88 205 ILE A CA 1
ATOM 1627 C C . ILE A 1 205 ? -2.973 7.628 16.886 1.00 85.88 205 ILE A C 1
ATOM 1629 O O . ILE A 1 205 ? -3.771 8.444 16.435 1.00 85.88 205 ILE A O 1
ATOM 1633 N N . THR A 1 206 ? -3.288 6.795 17.880 1.00 89.50 206 THR A N 1
ATOM 1634 C CA . THR A 1 206 ? -4.621 6.747 18.496 1.00 89.50 206 THR A CA 1
ATOM 1635 C C . THR A 1 206 ? -4.977 8.072 19.171 1.00 89.50 206 THR A C 1
ATOM 1637 O O . THR A 1 206 ? -6.079 8.583 18.987 1.00 89.50 206 THR A O 1
ATOM 1640 N N . LYS A 1 207 ? -4.039 8.674 19.914 1.00 88.38 207 LYS A N 1
ATOM 1641 C CA . LYS A 1 207 ? -4.239 9.995 20.532 1.00 88.38 207 LYS A CA 1
ATOM 1642 C C . LYS A 1 207 ? -4.486 11.080 19.489 1.00 88.38 207 LYS A C 1
ATOM 1644 O O . LYS A 1 207 ? -5.391 11.883 19.681 1.00 88.38 207 LYS A O 1
ATOM 1649 N N . ALA A 1 208 ? -3.722 11.090 18.399 1.00 84.69 208 ALA A N 1
ATOM 1650 C CA . ALA A 1 208 ? -3.902 12.058 17.323 1.00 84.69 208 ALA A CA 1
ATOM 1651 C C . ALA A 1 208 ? -5.253 11.885 16.619 1.00 84.69 208 ALA A C 1
ATOM 1653 O O . ALA A 1 208 ? -5.969 12.864 16.434 1.00 84.69 208 ALA A O 1
ATOM 1654 N N . TYR A 1 209 ? -5.631 10.646 16.293 1.00 88.88 209 TYR A N 1
ATOM 1655 C CA . TYR A 1 209 ? -6.935 10.329 15.708 1.00 88.88 209 TYR A CA 1
ATOM 1656 C C . TYR A 1 209 ? -8.081 10.837 16.595 1.00 88.88 209 TYR A C 1
ATOM 1658 O O . TYR A 1 209 ? -8.957 11.562 16.124 1.00 88.88 209 TYR A O 1
ATOM 1666 N N . ASN A 1 210 ? -8.027 10.539 17.897 1.00 90.00 210 ASN A N 1
ATOM 1667 C CA . ASN A 1 210 ? -9.046 10.976 18.850 1.00 90.00 210 ASN A CA 1
ATOM 1668 C C . ASN A 1 210 ? -9.066 12.500 19.018 1.00 90.00 210 ASN A C 1
ATOM 1670 O O . ASN A 1 210 ? -10.138 13.086 19.008 1.00 90.00 210 ASN A O 1
ATOM 1674 N N . ALA A 1 211 ? -7.906 13.160 19.092 1.00 85.31 211 ALA A N 1
ATOM 1675 C CA . ALA A 1 211 ? -7.835 14.617 19.204 1.00 85.31 211 ALA A CA 1
ATOM 1676 C C . ALA A 1 211 ? -8.433 15.333 17.978 1.00 85.31 211 ALA A C 1
ATOM 1678 O O . ALA A 1 211 ? -9.066 16.379 18.124 1.00 85.31 211 ALA A O 1
ATOM 1679 N N . ILE A 1 212 ? -8.264 14.770 16.774 1.00 82.75 212 ILE A N 1
ATOM 1680 C CA . ILE A 1 212 ? -8.927 15.271 15.561 1.00 82.75 212 ILE A CA 1
ATOM 1681 C C . ILE A 1 212 ? -10.446 15.106 15.700 1.00 82.75 212 ILE A C 1
ATOM 1683 O O . ILE A 1 212 ? -11.174 16.080 15.510 1.00 82.75 212 ILE A O 1
ATOM 1687 N N . GLY A 1 213 ? -10.917 13.926 16.113 1.00 84.44 213 GLY A N 1
ATOM 1688 C CA . GLY A 1 213 ? -12.342 13.669 16.347 1.00 84.44 213 GLY A CA 1
ATOM 1689 C C . GLY A 1 213 ? -12.966 14.601 17.394 1.00 84.44 213 GLY A C 1
ATOM 1690 O O . GLY A 1 213 ? -14.012 15.202 17.150 1.00 84.44 213 GLY A O 1
ATOM 1691 N N . ASP A 1 214 ? -12.286 14.800 18.524 1.00 86.69 214 ASP A N 1
ATOM 1692 C CA . ASP A 1 214 ? -12.720 15.660 19.632 1.00 86.69 214 ASP A CA 1
ATOM 1693 C C . ASP A 1 214 ? -12.786 17.147 19.239 1.00 86.69 214 ASP A C 1
ATOM 1695 O O . ASP A 1 214 ? -13.527 17.924 19.846 1.00 86.69 214 ASP A O 1
ATOM 1699 N N . SER A 1 215 ? -12.056 17.552 18.192 1.00 78.94 215 SER A N 1
ATOM 1700 C CA . SER A 1 215 ? -12.124 18.905 17.623 1.00 78.94 215 SER A CA 1
ATOM 1701 C C . SER A 1 215 ? -13.361 19.148 16.744 1.00 78.94 215 SER A C 1
ATOM 1703 O O . SER A 1 215 ? -13.571 20.266 16.270 1.00 78.94 215 SER A O 1
ATOM 1705 N N . GLY A 1 216 ? -14.197 18.123 16.542 1.00 81.31 216 GLY A N 1
ATOM 1706 C CA . GLY A 1 216 ? -15.378 18.174 15.679 1.00 81.31 216 GLY A CA 1
ATOM 1707 C C . GLY A 1 216 ? -15.075 17.946 14.197 1.00 81.31 216 GLY A C 1
ATOM 1708 O O . GLY A 1 216 ? -15.970 18.127 13.375 1.00 81.31 216 GLY A O 1
ATOM 1709 N N . ILE A 1 217 ? -13.843 17.553 13.860 1.00 80.00 217 ILE A N 1
ATOM 1710 C CA . ILE A 1 217 ? -13.400 17.235 12.500 1.00 80.00 217 ILE A CA 1
ATOM 1711 C C . ILE A 1 217 ? -13.444 15.715 12.299 1.00 80.00 217 ILE A C 1
ATOM 1713 O O . ILE A 1 217 ? -13.069 14.950 13.188 1.00 80.00 217 ILE A O 1
ATOM 1717 N N . ALA A 1 218 ? -13.858 15.257 11.114 1.00 81.75 218 ALA A N 1
ATOM 1718 C CA . ALA A 1 218 ? -13.826 13.837 10.772 1.00 81.75 218 ALA A CA 1
ATOM 1719 C C . ALA A 1 218 ? -12.379 13.307 10.720 1.00 81.75 218 ALA A C 1
ATOM 1721 O O . ALA A 1 218 ? -11.625 13.590 9.782 1.00 81.75 218 ALA A O 1
ATOM 1722 N N . ALA A 1 219 ? -12.003 12.526 11.735 1.00 84.62 219 ALA A N 1
ATOM 1723 C CA . ALA A 1 219 ? -10.707 11.871 11.810 1.00 84.62 219 ALA A CA 1
ATOM 1724 C C . ALA A 1 219 ? -10.592 10.733 10.791 1.00 84.62 219 ALA A C 1
ATOM 1726 O O . ALA A 1 219 ? -11.532 9.978 10.532 1.00 84.62 219 ALA A O 1
ATOM 1727 N N . HIS A 1 220 ? -9.399 10.594 10.229 1.00 85.50 220 HIS A N 1
ATOM 1728 C CA . HIS A 1 220 ? -9.082 9.623 9.198 1.00 85.50 220 HIS A CA 1
ATOM 1729 C C . HIS A 1 220 ? -7.780 8.904 9.523 1.00 85.50 220 HIS A C 1
ATOM 1731 O O . HIS A 1 220 ? -6.827 9.513 10.009 1.00 85.50 220 HIS A O 1
ATOM 1737 N N . LEU A 1 221 ? -7.737 7.600 9.259 1.00 87.69 221 LEU A N 1
ATOM 1738 C CA . LEU A 1 221 ? -6.533 6.796 9.408 1.00 87.69 221 LEU A CA 1
ATOM 1739 C C . LEU A 1 221 ? -6.415 5.849 8.214 1.00 87.69 221 LEU A C 1
ATOM 1741 O O . LEU A 1 221 ? -7.168 4.884 8.072 1.00 87.69 221 LEU A O 1
ATOM 1745 N N . THR A 1 222 ? -5.443 6.150 7.355 1.00 88.06 222 THR A N 1
ATOM 1746 C CA . THR A 1 222 ? -5.063 5.310 6.223 1.00 88.06 222 THR A CA 1
ATOM 1747 C C . THR A 1 222 ? -4.208 4.160 6.718 1.00 88.06 222 THR A C 1
ATOM 1749 O O . THR A 1 222 ? -3.219 4.367 7.429 1.00 88.06 222 THR A O 1
ATOM 1752 N N . VAL A 1 223 ? -4.548 2.948 6.297 1.00 89.81 223 VAL A N 1
ATOM 1753 C CA . VAL A 1 223 ? -3.829 1.738 6.693 1.00 89.81 223 VAL A CA 1
ATOM 1754 C C . VAL A 1 223 ? -3.515 0.865 5.488 1.00 89.81 223 VAL A C 1
ATOM 1756 O O . VAL A 1 223 ? -4.295 0.772 4.540 1.00 89.81 223 VAL A O 1
ATOM 1759 N N . ASP A 1 224 ? -2.384 0.180 5.547 1.00 91.75 224 ASP A N 1
ATOM 1760 C CA . ASP A 1 224 ? -2.022 -0.877 4.616 1.00 91.75 224 ASP A CA 1
ATOM 1761 C C . ASP A 1 224 ? -2.215 -2.240 5.297 1.00 91.75 224 ASP A C 1
ATOM 1763 O O . ASP A 1 224 ? -1.744 -2.474 6.409 1.00 91.75 224 ASP A O 1
ATOM 1767 N N . LEU A 1 225 ? -2.906 -3.161 4.627 1.00 94.19 225 LEU A N 1
ATOM 1768 C CA . LEU A 1 225 ? -2.928 -4.572 5.007 1.00 94.19 225 LEU A CA 1
ATOM 1769 C C . LEU A 1 225 ? -1.757 -5.265 4.324 1.00 94.19 225 LEU A C 1
ATOM 1771 O O . LEU A 1 225 ? -1.692 -5.290 3.093 1.00 94.19 225 LEU A O 1
ATOM 1775 N N . GLU A 1 226 ? -0.844 -5.850 5.092 1.00 92.12 226 GLU A N 1
ATOM 1776 C CA . GLU A 1 226 ? 0.391 -6.439 4.567 1.00 92.12 226 GLU A CA 1
ATOM 1777 C C . GLU A 1 226 ? 0.647 -7.834 5.135 1.00 92.12 226 GLU A C 1
ATOM 1779 O O . GLU A 1 226 ? 0.229 -8.162 6.244 1.00 92.12 226 GLU A O 1
ATOM 1784 N N . VAL A 1 227 ? 1.337 -8.678 4.368 1.00 91.12 227 VAL A N 1
ATOM 1785 C CA . VAL A 1 227 ? 1.840 -9.966 4.852 1.00 91.12 227 VAL A CA 1
ATOM 1786 C C . VAL A 1 227 ? 3.303 -9.809 5.257 1.00 91.12 227 VAL A C 1
ATOM 1788 O O . VAL A 1 227 ? 4.138 -9.390 4.460 1.00 91.12 227 VAL A O 1
ATOM 1791 N N . THR A 1 228 ? 3.631 -10.157 6.497 1.00 86.69 228 THR A N 1
ATOM 1792 C CA . THR A 1 228 ? 5.007 -10.091 7.010 1.00 86.69 228 THR A CA 1
ATOM 1793 C C . THR A 1 228 ? 5.887 -11.193 6.423 1.00 86.69 228 THR A C 1
ATOM 1795 O O . THR A 1 228 ? 5.401 -12.149 5.817 1.00 86.69 228 THR A O 1
ATOM 1798 N N . ALA A 1 229 ? 7.199 -11.115 6.663 1.00 81.12 229 ALA A N 1
ATOM 1799 C CA . ALA A 1 229 ? 8.151 -12.135 6.218 1.00 81.12 229 ALA A CA 1
ATOM 1800 C C . ALA A 1 229 ? 7.832 -13.556 6.704 1.00 81.12 229 ALA A C 1
ATOM 1802 O O . ALA A 1 229 ? 8.053 -14.527 5.969 1.00 81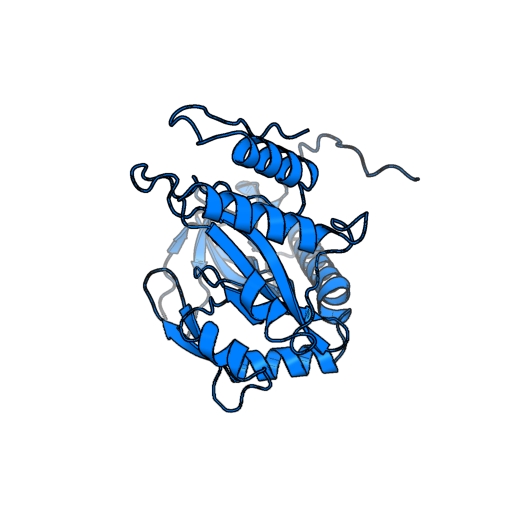.12 229 ALA A O 1
ATOM 1803 N N . ASP A 1 230 ? 7.241 -13.664 7.892 1.00 81.56 230 ASP A N 1
ATOM 1804 C CA . ASP A 1 230 ? 6.843 -14.929 8.511 1.00 81.56 230 ASP A CA 1
ATOM 1805 C C . ASP A 1 230 ? 5.453 -15.410 8.045 1.00 81.56 230 ASP A C 1
ATOM 1807 O O . ASP A 1 230 ? 5.015 -16.521 8.359 1.00 81.56 230 ASP A O 1
ATOM 1811 N N . GLY A 1 231 ? 4.765 -14.609 7.225 1.00 87.00 231 GLY A N 1
ATOM 1812 C CA . GLY A 1 231 ? 3.472 -14.941 6.636 1.00 87.00 231 GLY A CA 1
ATOM 1813 C C . GLY A 1 231 ? 2.271 -14.613 7.518 1.00 87.00 231 GLY A C 1
ATOM 1814 O O . GLY A 1 231 ? 1.223 -15.244 7.363 1.00 87.00 231 GLY A O 1
ATOM 1815 N N . GLU A 1 232 ? 2.412 -13.662 8.439 1.00 90.56 232 GLU A N 1
ATOM 1816 C CA . GLU A 1 232 ? 1.295 -13.117 9.217 1.00 90.56 232 GLU A CA 1
ATOM 1817 C C . GLU A 1 232 ? 0.643 -11.959 8.464 1.00 90.56 232 GLU A C 1
ATOM 1819 O O . GLU A 1 232 ? 1.350 -11.133 7.892 1.00 90.56 232 GLU A O 1
ATOM 1824 N N . LEU A 1 233 ? -0.690 -11.874 8.490 1.00 92.88 233 LEU A N 1
ATOM 1825 C CA . LEU A 1 233 ? -1.393 -10.670 8.052 1.00 92.88 233 LEU A CA 1
ATOM 1826 C C . LEU A 1 233 ? -1.320 -9.630 9.170 1.00 92.88 233 LEU A C 1
ATOM 1828 O O . LEU A 1 233 ? -1.629 -9.935 10.322 1.00 92.88 233 LEU A O 1
ATOM 1832 N N . VAL A 1 234 ? -0.922 -8.417 8.819 1.00 92.38 234 VAL A N 1
ATOM 1833 C CA . VAL A 1 234 ? -0.784 -7.297 9.745 1.00 92.38 234 VAL A CA 1
ATOM 1834 C C . VAL A 1 234 ? -1.415 -6.047 9.163 1.00 92.38 234 VAL A C 1
ATOM 1836 O O . VAL A 1 234 ? -1.605 -5.934 7.949 1.00 92.38 234 VAL A O 1
ATOM 1839 N N . LEU A 1 235 ? -1.721 -5.108 10.046 1.00 91.69 235 LEU A N 1
ATOM 1840 C CA . LEU A 1 235 ? -2.119 -3.762 9.677 1.00 91.69 235 LEU A CA 1
ATOM 1841 C C . LEU A 1 235 ? -0.958 -2.808 9.939 1.00 91.69 235 LEU A C 1
ATOM 1843 O O . LEU A 1 235 ? -0.400 -2.791 11.036 1.00 91.69 235 LEU A O 1
ATOM 1847 N N . ASN A 1 236 ? -0.606 -2.029 8.928 1.00 88.06 236 ASN A N 1
ATOM 1848 C CA . ASN A 1 236 ? 0.439 -1.026 8.986 1.00 88.06 236 ASN A CA 1
ATOM 1849 C C . ASN A 1 236 ? -0.195 0.364 8.846 1.00 88.06 236 ASN A C 1
ATOM 1851 O O . ASN A 1 236 ? -0.712 0.683 7.771 1.00 88.06 236 ASN A O 1
ATOM 1855 N N . PRO A 1 237 ? -0.216 1.182 9.911 1.00 86.81 237 PRO A N 1
ATOM 1856 C CA . PRO A 1 237 ? -0.668 2.561 9.813 1.00 86.81 237 PRO A CA 1
ATOM 1857 C C . PRO A 1 237 ? 0.188 3.329 8.804 1.00 86.81 237 PRO A C 1
ATOM 1859 O O . PRO A 1 237 ? 1.404 3.416 8.955 1.00 86.81 237 PRO A O 1
ATOM 1862 N N . TYR A 1 238 ? -0.448 3.887 7.777 1.00 79.38 238 TYR A N 1
ATOM 1863 C CA . TYR A 1 238 ? 0.237 4.676 6.757 1.00 79.38 238 TYR A CA 1
ATOM 1864 C C . TYR A 1 238 ? 0.170 6.167 7.074 1.00 79.38 238 TYR A C 1
ATOM 1866 O O . TYR A 1 238 ? 1.164 6.865 6.911 1.00 79.38 238 TYR A O 1
ATOM 1874 N N . ALA A 1 239 ? -0.986 6.654 7.534 1.00 79.25 239 ALA A N 1
ATOM 1875 C CA . ALA A 1 239 ? -1.131 8.035 7.977 1.00 79.25 239 ALA A CA 1
ATOM 1876 C C . ALA A 1 239 ? -2.396 8.299 8.785 1.00 79.25 239 ALA A C 1
ATOM 1878 O O . ALA A 1 239 ? -3.417 7.662 8.548 1.00 79.25 239 ALA A O 1
ATOM 1879 N N . VAL A 1 240 ? -2.341 9.302 9.661 1.00 81.38 240 VAL A N 1
ATOM 1880 C CA . VAL A 1 240 ? -3.490 9.832 10.410 1.00 81.38 240 VAL A CA 1
ATOM 1881 C C . VAL A 1 240 ? -3.741 11.293 10.030 1.00 81.38 240 VAL A C 1
ATOM 1883 O O . VAL A 1 240 ? -2.786 12.045 9.839 1.00 81.38 240 VAL A O 1
ATOM 1886 N N . GLY A 1 241 ? -5.004 11.694 9.889 1.00 81.00 241 GLY A N 1
ATOM 1887 C CA . GLY A 1 241 ? -5.364 13.024 9.400 1.00 81.00 241 GLY A CA 1
ATOM 1888 C C . GLY A 1 241 ? -6.855 13.342 9.451 1.00 81.00 241 GLY A C 1
ATOM 1889 O O . GLY A 1 241 ? -7.603 12.732 10.211 1.00 81.00 241 GLY A O 1
ATOM 1890 N N . SER A 1 242 ? -7.285 14.304 8.633 1.00 73.62 242 SER A N 1
ATOM 1891 C CA . SER A 1 242 ? -8.701 14.637 8.427 1.00 73.62 242 SER A CA 1
ATOM 1892 C C . SER A 1 242 ? -9.036 14.750 6.944 1.00 73.62 242 SER A C 1
ATOM 1894 O O . SER A 1 242 ? -8.184 15.141 6.148 1.00 73.62 242 SER A O 1
ATOM 1896 N N . ALA A 1 243 ? -10.275 14.408 6.586 1.00 61.50 243 ALA A N 1
ATOM 1897 C CA . ALA A 1 243 ? -10.760 14.443 5.204 1.00 61.50 243 ALA A CA 1
ATOM 1898 C C . ALA A 1 243 ? -11.323 15.817 4.773 1.00 61.50 243 ALA A C 1
ATOM 1900 O O . ALA A 1 243 ? -11.646 15.997 3.604 1.00 61.50 243 ALA A O 1
ATOM 1901 N N . GLU A 1 244 ? -11.462 16.779 5.694 1.00 51.56 244 GLU A N 1
ATOM 1902 C CA . GLU A 1 244 ? -12.154 18.061 5.450 1.00 51.56 244 GLU A CA 1
ATOM 1903 C C . GLU A 1 244 ? -11.225 19.260 5.175 1.00 51.56 244 GLU A C 1
ATOM 1905 O O . GLU A 1 244 ? -11.702 20.383 5.005 1.00 51.56 244 GLU A O 1
ATOM 1910 N N . LEU A 1 245 ? -9.909 19.057 5.072 1.00 43.66 245 LEU A N 1
ATOM 1911 C CA . LEU A 1 245 ? -8.986 20.110 4.639 1.00 43.66 245 LEU A CA 1
ATOM 1912 C C . LEU A 1 245 ? -8.955 20.194 3.096 1.00 43.66 245 LEU A C 1
ATOM 1914 O O . LEU A 1 245 ? -8.079 19.683 2.422 1.00 43.66 245 LEU A O 1
ATOM 1918 N N . ASP A 1 246 ? -9.969 20.888 2.582 1.00 35.47 246 ASP A N 1
ATOM 1919 C CA . ASP A 1 246 ? -10.082 21.531 1.265 1.00 35.47 246 ASP A CA 1
ATOM 1920 C C . ASP A 1 246 ? -10.288 20.656 0.001 1.00 35.47 246 ASP A C 1
ATOM 1922 O O . ASP A 1 246 ? -9.385 20.030 -0.540 1.00 35.47 246 ASP A O 1
ATOM 1926 N N . THR A 1 247 ? -11.516 20.707 -0.534 1.00 33.97 247 THR A N 1
ATOM 1927 C CA . THR A 1 247 ? -11.919 20.182 -1.858 1.00 33.97 247 THR A CA 1
ATOM 1928 C C . THR A 1 247 ? -12.111 21.298 -2.899 1.00 33.97 247 THR A C 1
ATOM 1930 O O . THR A 1 247 ? -12.710 21.067 -3.950 1.00 33.97 247 THR A O 1
ATOM 1933 N N . THR A 1 248 ? -11.662 22.529 -2.618 1.00 30.25 248 THR A N 1
ATOM 1934 C CA . THR A 1 248 ? -11.895 23.706 -3.480 1.00 30.25 248 THR A CA 1
ATOM 1935 C C . THR A 1 248 ? -10.687 24.147 -4.304 1.00 30.25 248 THR A C 1
ATOM 1937 O O . THR A 1 248 ? -10.821 25.023 -5.160 1.00 30.25 248 THR A O 1
ATOM 1940 N N . THR A 1 249 ? -9.530 23.518 -4.114 1.00 36.06 249 THR A N 1
ATOM 1941 C CA . THR A 1 249 ? -8.379 23.661 -5.005 1.00 36.06 249 THR A CA 1
ATOM 1942 C C . THR A 1 249 ? -8.310 22.433 -5.913 1.00 36.06 249 THR A C 1
ATOM 1944 O O . THR A 1 249 ? -8.496 21.309 -5.459 1.00 36.06 249 THR A O 1
ATOM 1947 N N . ASP A 1 250 ? -8.040 22.628 -7.209 1.00 35.03 250 ASP A N 1
ATOM 1948 C CA . ASP A 1 250 ? -7.747 21.559 -8.191 1.00 35.03 250 ASP A CA 1
ATOM 1949 C C . ASP A 1 250 ? -6.436 20.794 -7.861 1.00 35.03 250 ASP A C 1
ATOM 1951 O O . ASP A 1 250 ? -5.827 20.165 -8.726 1.00 35.03 250 ASP A O 1
ATOM 1955 N N . ASP A 1 251 ? -5.994 20.861 -6.604 1.00 35.12 251 ASP A N 1
ATOM 1956 C CA . ASP A 1 251 ? -4.777 20.287 -6.063 1.00 35.12 251 ASP A CA 1
ATOM 1957 C C . ASP A 1 251 ? -5.179 19.332 -4.920 1.00 35.12 251 ASP A C 1
ATOM 1959 O O . ASP A 1 251 ? -5.518 19.777 -3.822 1.00 35.12 251 ASP A O 1
ATOM 1963 N N . PRO A 1 252 ? -5.237 18.011 -5.160 1.00 33.16 252 PRO A N 1
ATOM 1964 C CA . PRO A 1 252 ? -5.806 17.033 -4.227 1.00 33.16 252 PRO A CA 1
ATOM 1965 C C . PRO A 1 252 ? -4.932 16.756 -2.984 1.00 33.16 252 PRO A C 1
ATOM 1967 O O . PRO A 1 252 ? -5.057 15.692 -2.381 1.00 33.16 252 PRO A O 1
ATOM 1970 N N . GLU A 1 253 ? -4.031 17.662 -2.598 1.00 36.12 253 GLU A N 1
ATOM 1971 C CA . GLU A 1 253 ? -2.944 17.395 -1.643 1.00 36.12 253 GLU A CA 1
ATOM 1972 C C . GLU A 1 253 ? -3.119 18.007 -0.243 1.00 36.12 253 GLU A C 1
ATOM 1974 O O . GLU A 1 253 ? -2.244 17.838 0.606 1.00 36.12 253 GLU A O 1
ATOM 1979 N N . TYR A 1 254 ? -4.240 18.656 0.081 1.00 35.56 254 TYR A N 1
ATOM 1980 C CA . TYR A 1 254 ? -4.413 19.282 1.402 1.00 35.56 254 TYR A CA 1
ATOM 1981 C C . TYR A 1 254 ? -4.910 18.333 2.504 1.00 35.56 254 TYR A C 1
ATOM 1983 O O . TYR A 1 254 ? -5.665 18.708 3.391 1.00 35.56 254 TYR A O 1
ATOM 1991 N N . TYR A 1 255 ? -4.402 17.106 2.555 1.00 43.56 255 TYR A N 1
ATOM 1992 C CA . TYR A 1 255 ? -4.555 16.284 3.753 1.00 43.56 255 TYR A CA 1
ATOM 1993 C C . TYR A 1 255 ? -3.568 16.772 4.819 1.00 43.56 255 TYR A C 1
ATOM 1995 O O . TYR A 1 255 ? -2.365 16.848 4.563 1.00 43.56 255 TYR A O 1
ATOM 2003 N N . LEU A 1 256 ? -4.019 17.017 6.057 1.00 47.41 256 LEU A N 1
ATOM 2004 C CA . LEU A 1 256 ? -3.094 16.941 7.196 1.00 47.41 256 LEU A CA 1
ATOM 2005 C C . LEU A 1 256 ? -2.739 15.465 7.381 1.00 47.41 256 LEU A C 1
ATOM 2007 O O . LEU A 1 256 ? -3.293 14.787 8.238 1.00 47.41 256 LEU A O 1
ATOM 2011 N N . GLN A 1 257 ? -1.880 14.949 6.509 1.00 51.56 257 GLN A N 1
ATOM 2012 C CA . GLN A 1 257 ? -1.431 13.575 6.529 1.00 51.56 257 GLN A CA 1
ATOM 2013 C C . GLN A 1 257 ? -0.196 13.510 7.418 1.00 51.56 257 GLN A C 1
ATOM 2015 O O . GLN A 1 257 ? 0.922 13.815 7.000 1.00 51.56 257 GLN A O 1
ATOM 2020 N N . LEU A 1 258 ? -0.400 13.144 8.677 1.00 54.34 258 LEU A N 1
ATOM 2021 C CA . LEU A 1 258 ? 0.709 12.898 9.578 1.00 54.34 258 LEU A CA 1
ATOM 2022 C C . LEU A 1 258 ? 1.280 11.531 9.242 1.00 54.34 258 LEU A C 1
ATOM 2024 O O . LEU A 1 258 ? 0.723 10.495 9.613 1.00 54.34 258 LEU A O 1
ATOM 2028 N N . ASP A 1 259 ? 2.383 11.553 8.500 1.00 58.94 259 ASP A N 1
ATOM 2029 C CA . ASP A 1 259 ? 3.218 10.379 8.317 1.00 58.94 259 ASP A CA 1
ATOM 2030 C C . ASP A 1 259 ? 3.705 9.924 9.709 1.00 58.94 259 ASP A C 1
ATOM 2032 O O . ASP A 1 259 ? 4.352 10.714 10.410 1.00 58.94 259 ASP A O 1
ATOM 2036 N N . PRO A 1 260 ? 3.423 8.676 10.135 1.00 54.94 260 PRO A N 1
ATOM 2037 C CA . PRO A 1 260 ? 3.923 8.105 11.382 1.00 54.94 260 PRO A CA 1
ATOM 2038 C C . PRO A 1 260 ? 5.447 8.189 11.530 1.00 54.94 260 PRO A C 1
ATOM 2040 O O . PRO A 1 260 ? 5.953 8.118 12.649 1.00 54.94 260 PRO A O 1
ATOM 2043 N N . ARG A 1 261 ? 6.178 8.410 10.427 1.00 53.19 261 ARG A N 1
ATOM 2044 C CA . ARG A 1 261 ? 7.614 8.737 10.403 1.00 53.19 261 ARG A CA 1
ATOM 2045 C C . ARG A 1 261 ? 7.971 10.012 11.167 1.00 53.19 261 ARG A C 1
ATOM 2047 O O . ARG A 1 261 ? 9.115 10.164 11.584 1.00 53.19 261 ARG A O 1
ATOM 2054 N N . HIS A 1 262 ? 7.016 10.911 11.387 1.00 58.44 262 HIS A N 1
ATOM 2055 C CA . HIS A 1 262 ? 7.215 12.188 12.065 1.00 58.44 262 HIS A CA 1
ATOM 2056 C C . HIS A 1 262 ? 6.536 12.201 13.442 1.00 58.44 262 HIS A C 1
ATOM 2058 O O . HIS A 1 262 ? 5.665 13.028 13.710 1.00 58.44 262 HIS A O 1
ATOM 2064 N N . ALA A 1 263 ? 6.952 11.310 14.349 1.00 61.53 263 ALA A N 1
ATOM 2065 C CA . ALA A 1 263 ? 6.382 11.202 15.700 1.00 61.53 263 ALA A CA 1
ATOM 2066 C C . ALA A 1 263 ? 6.332 12.548 16.459 1.00 61.53 263 ALA A C 1
ATOM 2068 O O . ALA A 1 263 ? 5.342 12.851 17.119 1.00 61.53 263 ALA A O 1
ATOM 2069 N N . ALA A 1 264 ? 7.347 13.405 16.293 1.00 61.31 264 ALA A N 1
ATOM 2070 C CA . ALA A 1 264 ? 7.368 14.747 16.883 1.00 61.31 264 ALA A CA 1
ATOM 2071 C C . ALA A 1 264 ? 6.276 15.679 16.320 1.00 61.31 264 ALA A C 1
ATOM 2073 O O . ALA A 1 264 ? 5.731 16.506 17.050 1.00 61.31 264 ALA A O 1
ATOM 2074 N N . LEU A 1 265 ? 5.936 15.540 15.034 1.00 61.91 265 LEU A N 1
ATOM 2075 C CA . LEU A 1 265 ? 4.848 16.287 14.404 1.00 61.91 265 LEU A CA 1
ATOM 2076 C C . LEU A 1 265 ? 3.488 15.791 14.909 1.00 61.91 265 LEU A C 1
ATOM 2078 O O . LEU A 1 265 ? 2.610 16.605 15.183 1.00 61.91 265 LEU A O 1
ATOM 2082 N N . ILE A 1 266 ? 3.339 14.476 15.104 1.00 63.41 266 ILE A N 1
ATOM 2083 C CA . ILE A 1 266 ? 2.145 13.873 15.714 1.00 63.41 266 ILE A CA 1
ATOM 2084 C C . ILE A 1 266 ? 1.921 14.421 17.124 1.00 63.41 266 ILE A C 1
ATOM 2086 O O . ILE A 1 266 ? 0.820 14.879 17.437 1.00 63.41 266 ILE A O 1
ATOM 2090 N N . ASP A 1 267 ? 2.964 14.441 17.952 1.00 69.25 267 ASP A N 1
ATOM 2091 C CA . ASP A 1 267 ? 2.886 14.975 19.313 1.00 69.25 267 ASP A CA 1
ATOM 2092 C C . ASP A 1 267 ? 2.549 16.476 19.312 1.00 69.25 267 ASP A C 1
ATOM 2094 O O . ASP A 1 267 ? 1.707 16.929 20.092 1.00 69.25 267 ASP A O 1
ATOM 2098 N N . HIS A 1 268 ? 3.151 17.247 18.399 1.00 65.44 268 HIS A N 1
ATOM 2099 C CA . HIS A 1 268 ? 2.898 18.681 18.261 1.00 65.44 268 HIS A CA 1
ATOM 2100 C C . HIS A 1 268 ? 1.455 18.995 17.843 1.00 65.44 268 HIS A C 1
ATOM 2102 O O . HIS A 1 268 ? 0.802 19.835 18.467 1.00 65.44 268 HIS A O 1
ATOM 2108 N N . VAL A 1 269 ? 0.934 18.318 16.816 1.00 65.88 269 VAL A N 1
ATOM 2109 C CA . VAL A 1 269 ? -0.453 18.508 16.364 1.00 65.88 269 VAL A CA 1
ATOM 2110 C C . VAL A 1 269 ? -1.430 18.091 17.459 1.00 65.88 269 VAL A C 1
ATOM 2112 O O . VAL A 1 269 ? -2.353 18.842 17.765 1.00 65.88 269 VAL A O 1
ATOM 2115 N N . THR A 1 270 ? -1.190 16.953 18.113 1.00 67.75 270 THR A N 1
ATOM 2116 C CA . THR A 1 270 ? -2.038 16.471 19.215 1.00 67.75 270 THR A CA 1
ATOM 2117 C C . THR A 1 270 ? -2.103 17.487 20.356 1.00 67.75 270 THR A C 1
ATOM 2119 O O . THR A 1 270 ? -3.191 17.800 20.844 1.00 67.75 270 THR A O 1
ATOM 2122 N N . ALA A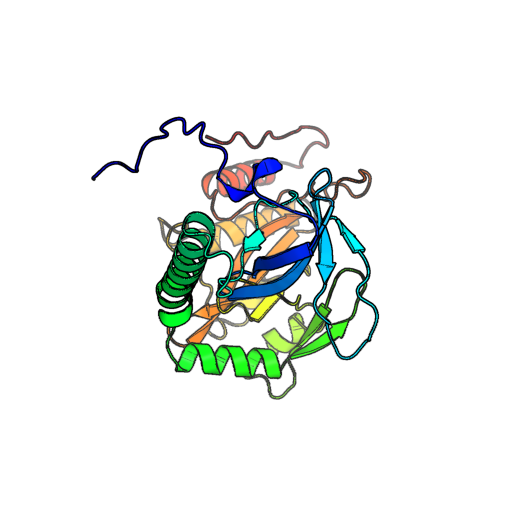 1 271 ? -0.959 18.046 20.766 1.00 68.75 271 ALA A N 1
ATOM 2123 C CA . ALA A 1 271 ? -0.902 19.067 21.809 1.00 68.75 271 ALA A CA 1
ATOM 2124 C C . ALA A 1 271 ? -1.660 20.340 21.405 1.00 68.75 271 ALA A C 1
ATOM 2126 O O . ALA A 1 271 ? -2.422 20.879 22.206 1.00 68.75 271 ALA A O 1
ATOM 2127 N N . THR A 1 272 ? -1.502 20.785 20.157 1.00 66.69 272 THR A N 1
ATOM 2128 C CA . THR A 1 272 ? -2.201 21.962 19.623 1.00 66.69 272 THR A CA 1
ATOM 2129 C C . THR A 1 272 ? -3.718 21.767 19.656 1.00 66.69 272 THR A C 1
ATOM 2131 O O . THR A 1 272 ? -4.419 22.594 20.238 1.00 66.69 272 THR A O 1
ATOM 2134 N N . LEU A 1 273 ? -4.220 20.640 19.142 1.00 65.75 273 LEU A N 1
ATOM 2135 C CA . LEU A 1 273 ? -5.653 20.311 19.131 1.00 65.75 273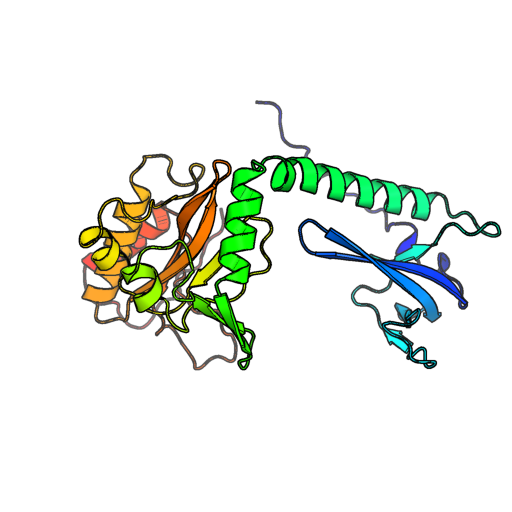 LEU A CA 1
ATOM 2136 C C . LEU A 1 273 ? -6.244 20.171 20.541 1.00 65.75 273 LEU A C 1
ATOM 2138 O O . LEU A 1 273 ? -7.379 20.567 20.788 1.00 65.75 273 LEU A O 1
ATOM 2142 N N . SER A 1 274 ? -5.453 19.669 21.492 1.00 64.12 274 SER A N 1
ATOM 2143 C CA . SER A 1 274 ? -5.884 19.481 22.883 1.00 64.12 274 SER A CA 1
ATOM 2144 C C . SER A 1 274 ? -6.024 20.788 23.681 1.00 64.12 274 SER A C 1
ATOM 2146 O O . SER A 1 274 ? -6.560 20.768 24.788 1.00 64.12 274 SER A O 1
ATOM 2148 N N . THR A 1 275 ? -5.533 21.925 23.167 1.00 65.44 275 THR A N 1
ATOM 2149 C CA . THR A 1 275 ? -5.531 23.217 23.892 1.00 65.44 275 THR A CA 1
ATOM 2150 C C . THR A 1 275 ? -6.641 24.190 23.478 1.00 65.44 275 THR A C 1
ATOM 2152 O O . THR A 1 275 ? -6.792 25.237 24.110 1.00 65.44 275 THR A O 1
ATOM 2155 N N . GLY A 1 276 ? -7.466 23.844 22.486 1.00 48.31 276 GLY A N 1
ATOM 2156 C CA . GLY A 1 276 ? -8.626 24.636 22.063 1.00 48.31 276 GLY A CA 1
ATOM 2157 C C . GLY A 1 276 ? -8.983 24.438 20.585 1.00 48.31 276 GLY A C 1
ATOM 2158 O O . GLY A 1 276 ? -8.191 23.861 19.841 1.00 48.31 276 GLY A O 1
ATOM 2159 N N . PRO A 1 277 ? -10.167 24.905 20.139 1.00 43.91 277 PRO A N 1
ATOM 2160 C CA . PRO A 1 277 ? -10.600 24.741 18.755 1.00 43.91 277 PRO A CA 1
ATOM 2161 C C . PRO A 1 277 ? -9.628 25.437 17.796 1.00 43.91 277 PRO A C 1
ATOM 2163 O O . PRO A 1 277 ? -9.232 26.584 18.027 1.00 43.91 277 PRO A O 1
ATOM 2166 N N . LEU A 1 278 ? -9.268 24.743 16.711 1.00 46.97 278 LEU A N 1
ATOM 2167 C CA . LEU A 1 278 ? -8.485 25.304 15.612 1.00 46.97 278 LEU A CA 1
ATOM 2168 C C . LEU A 1 278 ? -9.155 26.592 15.125 1.00 46.97 278 LEU A C 1
ATOM 2170 O O . LEU A 1 278 ? -10.301 26.576 14.674 1.00 46.97 278 LEU A O 1
ATOM 2174 N N . GLN A 1 279 ? -8.443 27.719 15.198 1.00 39.91 279 GLN A N 1
ATOM 2175 C CA . GLN A 1 279 ? -8.870 28.887 14.440 1.00 39.91 279 GLN A CA 1
ATOM 2176 C C . GLN A 1 279 ? -8.681 28.589 12.945 1.00 39.91 279 GLN A C 1
ATOM 2178 O O . GLN A 1 279 ? -7.610 28.116 12.555 1.00 39.91 279 GLN A O 1
ATOM 2183 N N . PRO A 1 280 ? -9.684 28.859 12.094 1.00 38.03 280 PRO A N 1
ATOM 2184 C CA . PRO A 1 280 ? -9.570 28.646 10.662 1.00 38.03 280 PRO A CA 1
ATOM 2185 C C . PRO A 1 280 ? -8.707 29.761 10.061 1.00 38.03 280 PRO A C 1
ATOM 2187 O O . PRO A 1 280 ? -9.234 30.784 9.640 1.00 38.03 280 PRO A O 1
ATOM 2190 N N . ALA A 1 281 ? -7.384 29.603 10.102 1.00 36.88 281 ALA A N 1
ATOM 2191 C CA . ALA A 1 281 ? -6.404 30.184 9.176 1.00 36.88 281 ALA A CA 1
ATOM 2192 C C . ALA A 1 281 ? -4.988 30.003 9.738 1.00 36.88 281 ALA A C 1
ATOM 2194 O O . ALA A 1 281 ? -4.644 30.567 10.775 1.00 36.88 281 ALA A O 1
ATOM 2195 N N . GLY A 1 282 ? -4.134 29.291 9.005 1.00 28.77 282 GLY A N 1
ATOM 2196 C CA . GLY A 1 282 ? -2.697 29.307 9.259 1.00 28.77 282 GLY A CA 1
ATOM 2197 C C . GLY A 1 282 ? -1.994 28.099 8.669 1.00 28.77 282 GLY A C 1
ATOM 2198 O O . GLY A 1 282 ? -2.020 27.025 9.254 1.00 28.77 282 GLY A O 1
ATOM 2199 N N . PHE A 1 283 ? -1.366 28.300 7.512 1.00 33.78 283 PHE A N 1
ATOM 2200 C CA . PHE A 1 283 ? -0.392 27.389 6.918 1.00 33.78 283 PHE A CA 1
ATOM 2201 C C . PHE A 1 283 ? 0.606 26.888 7.972 1.00 33.78 283 PHE A C 1
ATOM 2203 O O . PHE A 1 283 ? 1.300 27.696 8.591 1.00 33.78 283 PHE A O 1
ATOM 2210 N N . TRP A 1 284 ? 0.738 25.570 8.106 1.00 36.03 284 TRP A N 1
ATOM 2211 C CA . TRP A 1 284 ? 1.881 24.957 8.777 1.00 36.03 284 TRP A CA 1
ATOM 2212 C C . TRP A 1 284 ? 2.854 24.490 7.693 1.00 36.03 284 TRP A C 1
ATOM 2214 O O . TRP A 1 284 ? 2.563 23.511 7.007 1.00 36.03 284 TRP A O 1
ATOM 2224 N N . PRO A 1 285 ? 3.979 25.190 7.461 1.00 29.31 285 PRO A N 1
ATOM 2225 C CA . PRO A 1 285 ? 4.981 24.694 6.536 1.00 29.31 285 PRO A CA 1
ATOM 2226 C C . PRO A 1 285 ? 5.586 23.416 7.119 1.00 29.31 285 PRO A C 1
ATOM 2228 O O . PRO A 1 285 ? 6.157 23.428 8.210 1.00 29.31 285 PRO A O 1
ATOM 2231 N N . VAL A 1 286 ? 5.480 22.317 6.374 1.00 29.59 286 VAL A N 1
ATOM 2232 C CA . VAL A 1 286 ? 6.318 21.136 6.574 1.00 29.59 286 VAL A CA 1
ATOM 2233 C C . VAL A 1 286 ? 7.752 21.576 6.275 1.00 29.59 286 VAL A C 1
ATOM 2235 O O . VAL A 1 286 ? 8.177 21.612 5.123 1.00 29.59 286 VAL A O 1
ATOM 2238 N N . THR A 1 287 ? 8.502 22.005 7.289 1.00 27.86 287 THR A N 1
ATOM 2239 C CA . THR A 1 287 ? 9.936 22.235 7.116 1.00 27.86 287 THR A CA 1
ATOM 2240 C C . THR A 1 287 ? 10.629 20.887 7.163 1.00 27.86 287 THR A C 1
ATOM 2242 O O . THR A 1 287 ? 10.820 20.321 8.237 1.00 27.86 287 THR A O 1
ATOM 2245 N N . SER A 1 288 ? 11.001 20.386 5.991 1.00 28.44 288 SER A N 1
ATOM 2246 C CA . SER A 1 288 ? 12.015 19.348 5.848 1.00 28.44 288 SER A CA 1
ATOM 2247 C C . SER A 1 288 ? 13.323 19.834 6.486 1.00 28.44 288 SER A C 1
ATOM 2249 O O . SER A 1 288 ? 13.914 20.806 6.003 1.00 28.44 288 SER A O 1
ATOM 2251 N N . GLN A 1 289 ? 13.760 19.173 7.556 1.00 31.52 289 GLN A N 1
ATOM 2252 C CA . GLN A 1 289 ? 15.161 19.137 7.980 1.00 31.52 289 GLN A CA 1
ATOM 2253 C C . GLN A 1 289 ? 15.609 17.687 8.069 1.00 31.52 289 GLN A C 1
ATOM 2255 O O . GLN A 1 289 ? 14.812 16.870 8.581 1.00 31.52 289 GLN A O 1
#

pLDDT: mean 73.15, std 20.1, range [23.11, 98.19]

Mean predicted aligned error: 15.59 Å

Radius of gyration: 24.16 Å; Cα contacts (8 Å, |Δi|>4): 441; chains: 1; bounding box: 48×49×62 Å

Nearest PDB structures (foldseek):
  6ip6-assembly1_2S  TM=3.862E-01  e=1.234E+00  Homo sapiens
  7r1d-assembly1_C  TM=3.948E-01  e=1.555E+00  Homo sapiens
  5n8o-assembly1_A  TM=4.450E-01  e=7.433E+00  Escherichia coli
  5vx6-assembly1_A  TM=5.109E-01  e=9.372E+00  Bacillus subtilis subsp. subtilis str. 168

Secondary structure (DSSP, 8-state):
-PPPPP--------GGGSGGG--TT-EEEEEEEETTEEEEEEEEEEEGGGTEEEE--SSS-S---EEEPTTTTTTEEE---TT---HHHHHHHHHHHHHHHHHIIIIITTS-HHHHHHHHHHHHTEEEEEETTEEEEEE-TTSSS-HHHHHHTTTTEEP---SS-EEEEE-S---HHHHHHHSTTTSEE---TTT-SSS-HHHHHHHHHHHHHHTTS-EEEEEEEEE-TTS-EEEEEEEEEES-S-SSSS-TT----B-TT-HHHHHHHHHHHHTSPPPS---------

Foldseek 3Di:
DDDDDDDDDDPDCQLQLDLVSDDQQFWKWQWDDQQLDTDTWIWGQHHSVQLWIFTDDPDDDPDGDIDHDDSRRPRIAGDDDPPDGDVSRVVVVVVVVVVSVVLCCVQVVLADPLQVVLLVQQLVQWDWDADVPAIFTAGHPPRPADPVVRVQRGRQFGDDSDSASWNGKGFDLDPVVVVCVVPPPRAAEDEPCVLCVPVCLVVLLNLLQVLCVVLVFRKTWMWIFHQDSHGGTHIYTQFIFGPPQDPPDPDNPRTPTPGSSCSVVSVVSSVVSVVDHDDPDDDDDPDDD